Protein AF-A0A939UT73-F1 (afdb_monomer_lite)

Radius of gyration: 20.77 Å; chains: 1; bounding box: 44×55×60 Å

Foldseek 3Di:
DDKFKEWEFLDEDPDPQQVVLVCPDDLGDPEYAYEAELDDQDPVRRGHYDPCRQVSCLLSVHFYAYEYENDADPDLLVLALVVLLVSLLSSLVSCVVSVQAAQFEHEYEHEDPDDQDPVSLVSNVRSPNSNVVQLVDCVSNVSSYAAEYEYAQVSQVVVCVVPVRYAYEHPDPPDHPRDPHQKYFDAFQDWRAGDVRDIGGITMMIGPDPRNRTGHDFDQPDAWDDLVDLAWTWTAGPRNRDIDIDGFDADPVCQARPRRGDGDRRDDDDDDPDDDPDDDDDD

Structure (mmCIF, N/CA/C/O backbone):
data_AF-A0A939UT73-F1
#
_entry.id   AF-A0A939UT73-F1
#
loop_
_atom_site.group_PDB
_atom_site.id
_atom_site.type_symbol
_atom_site.label_atom_id
_atom_site.label_alt_id
_atom_site.label_comp_id
_atom_site.label_asym_id
_atom_site.label_entity_id
_atom_site.label_seq_id
_atom_site.pdbx_PDB_ins_code
_atom_site.Cartn_x
_atom_site.Cartn_y
_atom_site.Cartn_z
_atom_site.occupancy
_atom_site.B_iso_or_equiv
_atom_site.auth_seq_id
_atom_site.auth_comp_id
_atom_site.auth_asym_id
_atom_site.auth_atom_id
_atom_site.pdbx_PDB_model_num
ATOM 1 N N . MET A 1 1 ? -17.338 -12.507 -6.150 1.00 56.34 1 MET A N 1
ATOM 2 C CA . MET A 1 1 ? -17.064 -11.631 -4.989 1.00 56.34 1 MET A CA 1
ATOM 3 C C . MET A 1 1 ? -17.500 -10.226 -5.358 1.00 56.34 1 MET A C 1
ATOM 5 O O . MET A 1 1 ? -17.347 -9.871 -6.520 1.00 56.34 1 MET A O 1
ATOM 9 N N . ALA A 1 2 ? -18.105 -9.475 -4.437 1.00 67.06 2 ALA A N 1
ATOM 10 C CA . ALA A 1 2 ? -18.500 -8.096 -4.714 1.00 67.06 2 ALA A CA 1
ATOM 11 C C . ALA A 1 2 ? -17.246 -7.225 -4.874 1.00 67.06 2 ALA A C 1
ATOM 13 O O . ALA A 1 2 ? -16.343 -7.299 -4.039 1.00 67.06 2 ALA A O 1
ATOM 14 N N . THR A 1 3 ? -17.190 -6.436 -5.945 1.00 82.31 3 THR A N 1
ATOM 15 C CA . THR A 1 3 ? -16.159 -5.411 -6.127 1.00 82.31 3 THR A CA 1
ATOM 16 C C . THR A 1 3 ? -16.290 -4.380 -5.011 1.00 82.31 3 THR A C 1
ATOM 18 O O . THR A 1 3 ? -17.393 -3.907 -4.740 1.00 82.31 3 THR A O 1
ATOM 21 N N . ARG A 1 4 ? -15.177 -4.045 -4.360 1.00 88.12 4 ARG A N 1
ATOM 22 C CA . ARG A 1 4 ? -15.085 -2.909 -3.442 1.00 88.12 4 ARG A CA 1
ATOM 23 C C . ARG A 1 4 ? -14.375 -1.779 -4.157 1.00 88.12 4 ARG A C 1
ATOM 25 O O . ARG A 1 4 ? -13.327 -2.013 -4.757 1.00 88.12 4 ARG A O 1
ATOM 32 N N . THR A 1 5 ? -14.922 -0.582 -4.060 1.00 90.50 5 THR A N 1
ATOM 33 C CA . THR A 1 5 ? -14.224 0.630 -4.485 1.00 90.50 5 THR A CA 1
ATOM 34 C C . THR A 1 5 ? -13.386 1.150 -3.321 1.00 90.50 5 THR A C 1
ATOM 36 O O . THR A 1 5 ? -13.758 0.971 -2.160 1.00 90.50 5 THR A O 1
ATOM 39 N N . GLY A 1 6 ? -12.272 1.789 -3.629 1.00 92.56 6 GLY A N 1
ATOM 40 C CA . GLY A 1 6 ? -11.497 2.616 -2.722 1.00 92.56 6 GLY A CA 1
ATOM 41 C C . GLY A 1 6 ? -10.967 3.830 -3.466 1.00 92.56 6 GLY A C 1
ATOM 42 O O . GLY A 1 6 ? -11.352 4.092 -4.606 1.00 92.56 6 GLY A O 1
ATOM 43 N N . TYR A 1 7 ? -10.086 4.560 -2.806 1.00 94.31 7 TYR A N 1
ATOM 44 C CA . TYR A 1 7 ? -9.431 5.726 -3.377 1.00 94.31 7 TYR A CA 1
ATOM 45 C C . TYR A 1 7 ? -7.937 5.638 -3.128 1.00 94.31 7 TYR A C 1
ATOM 47 O O . TYR A 1 7 ? -7.558 5.117 -2.087 1.00 94.31 7 TYR A O 1
ATOM 55 N N . ASP A 1 8 ? -7.102 6.231 -3.963 1.00 93.31 8 ASP A N 1
ATOM 56 C CA . ASP A 1 8 ? -5.766 6.659 -3.559 1.00 93.31 8 ASP A CA 1
ATOM 57 C C . ASP A 1 8 ? -5.616 8.163 -3.774 1.00 93.31 8 ASP A C 1
ATOM 59 O O . ASP A 1 8 ? -6.281 8.772 -4.612 1.00 93.31 8 ASP A O 1
ATOM 63 N N . THR A 1 9 ? -4.853 8.819 -2.905 1.00 92.88 9 THR A N 1
ATOM 64 C CA . THR A 1 9 ? -4.725 10.275 -2.971 1.00 92.88 9 THR A CA 1
ATOM 65 C C . THR A 1 9 ? -3.437 10.748 -2.337 1.00 92.88 9 THR A C 1
ATOM 67 O O . THR A 1 9 ? -2.968 10.197 -1.338 1.00 92.88 9 THR A O 1
ATOM 70 N N . VAL A 1 10 ? -2.884 11.818 -2.902 1.00 90.75 10 VAL A N 1
ATOM 71 C CA . VAL A 1 10 ? -1.801 12.590 -2.288 1.00 90.75 10 VAL A CA 1
ATOM 72 C C . VAL A 1 10 ? -2.305 13.479 -1.149 1.00 90.75 10 VAL A C 1
ATOM 74 O O . VAL A 1 10 ? -1.509 13.909 -0.325 1.00 90.75 10 VAL A O 1
ATOM 77 N N . HIS A 1 11 ? -3.610 13.750 -1.073 1.00 90.94 11 HIS A N 1
ATOM 78 C CA . HIS A 1 11 ? -4.183 14.647 -0.073 1.00 90.94 11 HIS A CA 1
ATOM 79 C C . HIS A 1 11 ? -4.081 14.059 1.340 1.00 90.94 11 HIS A C 1
ATOM 81 O O . HIS A 1 11 ? -4.434 12.904 1.570 1.00 90.94 11 HIS A O 1
ATOM 87 N N . GLN A 1 12 ? -3.623 14.871 2.293 1.00 91.44 12 GLN A N 1
ATOM 88 C CA . GLN A 1 12 ? -3.522 14.500 3.705 1.00 91.44 12 GLN A CA 1
ATOM 89 C C . GLN A 1 12 ? -4.832 14.804 4.446 1.00 91.44 12 GLN A C 1
ATOM 91 O O . GLN A 1 12 ? -5.374 15.913 4.366 1.00 91.44 12 GLN A O 1
ATOM 96 N N . PHE A 1 13 ? -5.327 13.843 5.225 1.00 90.00 13 PHE A N 1
ATOM 97 C CA . PHE A 1 13 ? -6.528 14.012 6.045 1.00 90.00 13 PHE A CA 1
ATOM 98 C C . PHE A 1 13 ? -6.174 14.482 7.460 1.00 90.00 13 PHE A C 1
ATOM 100 O O . PHE A 1 13 ? -5.956 13.684 8.366 1.00 90.00 13 PHE A O 1
ATOM 107 N N . ALA A 1 14 ? -6.166 15.801 7.663 1.00 85.00 14 ALA A N 1
ATOM 108 C CA . ALA A 1 14 ? -5.929 16.415 8.973 1.00 85.00 14 ALA A CA 1
ATOM 109 C C . ALA A 1 14 ? -7.200 16.535 9.829 1.00 85.00 14 ALA A C 1
ATOM 111 O O . ALA A 1 14 ? -7.124 16.799 11.028 1.00 85.00 14 ALA A O 1
ATOM 112 N N . THR A 1 15 ? -8.385 16.402 9.223 1.00 85.50 15 THR A N 1
ATOM 113 C CA . THR A 1 15 ? -9.663 16.658 9.900 1.00 85.50 15 THR A CA 1
ATOM 114 C C . THR A 1 15 ? -10.751 15.666 9.498 1.00 85.50 15 THR A C 1
ATOM 116 O O . THR A 1 15 ? -10.815 15.213 8.353 1.00 85.50 15 THR A O 1
ATOM 119 N N . GLN A 1 16 ? -11.690 15.416 10.416 1.00 88.31 16 GLN A N 1
ATOM 120 C CA . GLN A 1 16 ? -12.887 14.614 10.141 1.00 88.31 16 GLN A CA 1
ATOM 121 C C . GLN A 1 16 ? -13.728 15.203 8.996 1.00 88.31 16 GLN A C 1
ATOM 123 O O . GLN A 1 16 ? -14.350 14.452 8.260 1.00 88.31 16 GLN A O 1
ATOM 128 N N . ASN A 1 17 ? -13.726 16.525 8.788 1.00 86.75 17 ASN A N 1
ATOM 129 C CA . ASN A 1 17 ? -14.485 17.149 7.697 1.00 86.75 17 ASN A CA 1
ATOM 130 C C . ASN A 1 17 ? -13.979 16.735 6.309 1.00 86.75 17 ASN A C 1
ATOM 132 O O . ASN A 1 17 ? -14.788 16.502 5.415 1.00 86.75 17 ASN A O 1
ATOM 136 N N . GLN A 1 18 ? -12.659 16.619 6.133 1.00 88.00 18 GLN A N 1
ATOM 137 C CA . GLN A 1 18 ? -12.074 16.143 4.876 1.00 88.00 18 GLN A CA 1
ATOM 138 C C . GLN A 1 18 ? -12.399 14.662 4.654 1.00 88.00 18 GLN A C 1
ATOM 140 O O . GLN A 1 18 ? -12.789 14.278 3.555 1.00 88.00 18 GLN A O 1
ATOM 145 N N . LEU A 1 19 ? -12.310 13.843 5.706 1.00 91.19 19 LEU A N 1
ATOM 146 C CA . LEU A 1 19 ? -12.641 12.420 5.619 1.00 91.19 19 LEU A CA 1
ATOM 147 C C . LEU A 1 19 ? -14.144 12.181 5.395 1.00 91.19 19 LEU A C 1
ATOM 149 O O . LEU A 1 19 ? -14.517 11.313 4.615 1.00 91.19 19 LEU A O 1
ATOM 153 N N . ASN A 1 20 ? -15.017 12.991 6.001 1.00 90.44 20 ASN A N 1
ATOM 154 C CA . ASN A 1 20 ? -16.464 12.943 5.779 1.00 90.44 20 ASN A CA 1
ATOM 155 C C . ASN A 1 20 ? -16.832 13.194 4.315 1.00 90.44 20 ASN A C 1
ATOM 157 O O . ASN A 1 20 ? -17.832 12.668 3.842 1.00 90.44 20 ASN A O 1
ATOM 161 N N . ALA A 1 21 ? -16.046 13.994 3.596 1.00 90.38 21 ALA A N 1
ATOM 162 C CA . ALA A 1 21 ? -16.264 14.222 2.174 1.00 90.38 21 ALA A CA 1
ATOM 163 C C . ALA A 1 21 ? -16.049 12.948 1.352 1.00 90.38 21 ALA A C 1
ATOM 165 O O . ALA A 1 21 ? -16.820 12.690 0.436 1.00 90.38 21 ALA A O 1
ATOM 166 N N . LEU A 1 22 ? -15.056 12.133 1.729 1.00 90.00 22 LEU A N 1
ATOM 167 C CA . LEU A 1 22 ? -14.889 10.794 1.171 1.00 90.00 22 LEU A CA 1
ATOM 168 C C . LEU A 1 22 ? -16.025 9.868 1.594 1.00 90.00 22 LEU A C 1
ATOM 170 O O . LEU A 1 22 ? -16.625 9.266 0.726 1.00 90.00 22 LEU A O 1
ATOM 174 N N . ILE A 1 23 ? -16.347 9.792 2.890 1.00 90.38 23 ILE A N 1
ATOM 175 C CA . ILE A 1 23 ? -17.389 8.895 3.436 1.00 90.38 23 ILE A CA 1
ATOM 176 C C . ILE A 1 23 ? -18.775 9.146 2.816 1.00 90.38 23 ILE A C 1
ATOM 178 O O . ILE A 1 23 ? -19.586 8.227 2.713 1.00 90.38 23 ILE A O 1
ATOM 182 N N . ASN A 1 24 ? -19.070 10.398 2.465 1.00 88.94 24 ASN A N 1
ATOM 183 C CA . ASN A 1 24 ? -20.338 10.792 1.857 1.00 88.94 24 ASN A CA 1
ATOM 184 C C . ASN A 1 24 ? -20.322 10.702 0.323 1.00 88.94 24 ASN A C 1
ATOM 186 O O . ASN A 1 24 ? -21.347 10.989 -0.301 1.00 88.94 24 ASN A O 1
ATOM 190 N N . ASP A 1 25 ? -19.189 10.354 -0.293 1.00 87.81 25 ASP A N 1
ATOM 191 C CA . ASP A 1 25 ? -19.133 10.137 -1.732 1.00 87.81 25 ASP A CA 1
ATOM 192 C C . ASP A 1 25 ? -19.903 8.868 -2.121 1.00 87.81 25 ASP A C 1
ATOM 194 O O . ASP A 1 25 ? -20.042 7.912 -1.363 1.00 87.81 25 ASP A O 1
ATOM 198 N N . THR A 1 26 ? -20.442 8.866 -3.336 1.00 83.12 26 THR A N 1
ATOM 199 C CA . THR A 1 26 ? -21.336 7.795 -3.803 1.00 83.12 26 THR A CA 1
ATOM 200 C C . THR A 1 26 ? -20.635 6.732 -4.645 1.00 83.12 26 THR A C 1
ATOM 202 O O . THR A 1 26 ? -21.262 5.732 -4.996 1.00 83.12 26 THR A O 1
ATOM 205 N N . HIS A 1 27 ? -19.346 6.902 -4.964 1.00 80.81 27 HIS A N 1
ATOM 206 C CA . HIS A 1 27 ? -18.604 5.949 -5.796 1.00 80.81 27 HIS A CA 1
ATOM 207 C C . HIS A 1 27 ? -18.105 4.737 -5.007 1.00 80.81 27 HIS A C 1
ATOM 209 O O . HIS A 1 27 ? -17.707 3.737 -5.614 1.00 80.81 27 HIS A O 1
ATOM 215 N N . HIS A 1 28 ? -18.151 4.788 -3.673 1.00 73.62 28 HIS A N 1
ATOM 216 C CA . HIS A 1 28 ? -17.694 3.699 -2.828 1.00 73.62 28 HIS A CA 1
ATOM 217 C C . HIS A 1 28 ? -18.811 2.840 -2.230 1.00 73.62 28 HIS A C 1
ATOM 219 O O . HIS A 1 28 ? -19.927 3.278 -1.968 1.00 73.62 28 HIS A O 1
ATOM 225 N N . SER A 1 29 ? -18.495 1.566 -1.984 1.00 70.19 29 SER A N 1
ATOM 226 C CA . SER A 1 29 ? -19.349 0.679 -1.190 1.00 70.19 29 SER A CA 1
ATOM 227 C C . SER A 1 29 ? -19.345 1.088 0.286 1.00 70.19 29 SER A C 1
ATOM 229 O O . SER A 1 29 ? -18.443 1.787 0.738 1.00 70.19 29 SER A O 1
ATOM 231 N N . SER A 1 30 ? -20.299 0.592 1.080 1.00 69.94 30 SER A N 1
ATOM 232 C CA . SER A 1 30 ? -20.371 0.861 2.531 1.00 69.94 30 SER A CA 1
ATOM 233 C C . SER A 1 30 ? -19.083 0.542 3.301 1.00 69.94 30 SER A C 1
ATOM 235 O O . SER A 1 30 ? -18.850 1.090 4.373 1.00 69.94 30 SER A O 1
ATOM 237 N N . LYS A 1 31 ? -18.235 -0.332 2.746 1.00 75.75 31 LYS A N 1
ATOM 238 C CA . LYS A 1 31 ? -16.849 -0.522 3.160 1.00 75.75 31 LYS A CA 1
ATOM 239 C C . LYS A 1 31 ? -15.913 -0.212 1.994 1.00 75.75 31 LYS A C 1
ATOM 241 O O . LYS A 1 31 ? -16.092 -0.784 0.918 1.00 75.75 31 LYS A O 1
ATOM 246 N N . PHE A 1 32 ? -14.905 0.620 2.230 1.00 89.00 32 PHE A N 1
ATOM 247 C CA . PHE A 1 32 ? -13.914 1.029 1.235 1.00 89.00 32 PHE A CA 1
ATOM 248 C C . PHE A 1 32 ? -12.516 1.161 1.854 1.00 89.00 32 PHE A C 1
ATOM 250 O O . PHE A 1 32 ? -12.339 0.948 3.058 1.00 89.00 32 PHE A O 1
ATOM 257 N N . PHE A 1 33 ? -11.523 1.456 1.016 1.00 94.56 33 PHE A N 1
ATOM 258 C CA . PHE A 1 33 ? -10.140 1.676 1.431 1.00 94.56 33 PHE A CA 1
ATOM 259 C C . PHE A 1 33 ? -9.589 3.001 0.898 1.00 94.56 33 PHE A C 1
ATOM 261 O O . PHE A 1 33 ? -10.127 3.548 -0.063 1.00 94.56 33 PHE A O 1
ATOM 268 N N . ILE A 1 34 ? -8.506 3.486 1.510 1.00 96.06 34 ILE A N 1
ATOM 269 C CA . ILE A 1 34 ? -7.746 4.648 1.051 1.00 96.06 34 ILE A CA 1
ATOM 270 C C . ILE A 1 34 ? -6.260 4.274 0.923 1.00 96.06 34 ILE A C 1
ATOM 272 O O . ILE A 1 34 ? -5.603 3.945 1.911 1.00 96.06 34 ILE A O 1
ATOM 276 N N . GLY A 1 35 ? -5.718 4.330 -0.290 1.00 96.81 35 GLY A N 1
ATOM 277 C CA . GLY A 1 35 ? -4.294 4.317 -0.584 1.00 96.81 35 GLY A CA 1
ATOM 278 C C . GLY A 1 35 ? -3.635 5.597 -0.085 1.00 96.81 35 GLY A C 1
ATOM 279 O O . GLY A 1 35 ? -4.004 6.699 -0.496 1.00 96.81 35 GLY A O 1
ATOM 280 N N . ARG A 1 36 ? -2.670 5.457 0.826 1.00 96.75 36 ARG A N 1
ATOM 281 C CA . ARG A 1 36 ? -1.935 6.580 1.415 1.00 96.75 36 ARG A CA 1
ATOM 282 C C . ARG A 1 36 ? -0.437 6.363 1.334 1.00 96.75 36 ARG A C 1
ATOM 284 O O . ARG A 1 36 ? 0.067 5.245 1.460 1.00 96.75 36 ARG A O 1
ATOM 291 N N . TYR A 1 37 ? 0.270 7.464 1.119 1.00 95.31 37 TYR A N 1
ATOM 292 C CA . TYR A 1 37 ? 1.702 7.443 0.884 1.00 95.31 37 TYR A CA 1
ATOM 293 C C . TYR A 1 37 ? 2.446 7.417 2.217 1.00 95.31 37 TYR A C 1
ATOM 295 O O . TYR A 1 37 ? 2.286 8.296 3.057 1.00 95.31 37 TYR A O 1
ATOM 303 N N . LEU A 1 38 ? 3.302 6.418 2.397 1.00 94.88 38 LEU A N 1
ATOM 304 C CA . LEU A 1 38 ? 4.198 6.321 3.544 1.00 94.88 38 LEU A CA 1
ATOM 305 C C . LEU A 1 38 ? 5.262 7.415 3.521 1.00 94.88 38 LEU A C 1
ATOM 307 O O . LEU A 1 38 ? 5.797 7.743 4.569 1.00 94.88 38 LEU A O 1
ATOM 311 N N . LYS A 1 39 ? 5.600 7.932 2.336 1.00 87.44 39 LYS A N 1
ATOM 312 C CA . LYS A 1 39 ? 6.741 8.815 2.123 1.00 87.44 39 LYS A CA 1
ATOM 313 C C . LYS A 1 39 ? 6.449 9.894 1.092 1.00 87.44 39 LYS A C 1
ATOM 315 O O . LYS A 1 39 ? 5.867 9.609 0.044 1.00 87.44 39 LYS A O 1
ATOM 320 N N . ASP A 1 40 ? 6.914 11.103 1.381 1.00 79.44 40 ASP A N 1
ATOM 321 C CA . ASP A 1 40 ? 6.882 12.229 0.457 1.00 79.44 40 ASP A CA 1
ATOM 322 C C . ASP A 1 40 ? 8.063 12.214 -0.531 1.00 79.44 40 ASP A C 1
ATOM 324 O O . ASP A 1 40 ? 9.171 11.799 -0.189 1.00 79.44 40 ASP A O 1
ATOM 328 N N . PHE A 1 41 ? 7.822 12.696 -1.752 1.00 66.06 41 PHE A N 1
ATOM 329 C CA . PHE A 1 41 ? 8.854 12.921 -2.767 1.00 66.06 41 PHE A CA 1
ATOM 330 C C . PHE A 1 41 ? 9.500 14.304 -2.618 1.00 66.06 41 PHE A C 1
ATOM 332 O O . PHE A 1 41 ? 10.720 14.427 -2.720 1.00 66.06 41 PHE A O 1
ATOM 339 N N . THR A 1 42 ? 8.700 15.345 -2.375 1.00 60.75 42 THR A N 1
ATOM 340 C CA . THR A 1 42 ? 9.147 16.746 -2.374 1.00 60.75 42 THR A CA 1
ATOM 341 C C . THR A 1 42 ? 8.285 17.572 -1.432 1.00 60.75 42 THR A C 1
ATOM 343 O O . THR A 1 42 ? 7.064 17.488 -1.521 1.00 60.75 42 THR A O 1
ATOM 346 N N . SER A 1 43 ? 8.903 18.468 -0.653 1.00 60.50 43 SER A N 1
ATOM 347 C CA . SER A 1 43 ? 8.218 19.364 0.300 1.00 60.50 43 SER A CA 1
ATOM 348 C C . SER A 1 43 ? 7.060 20.176 -0.284 1.00 60.50 43 SER A C 1
ATOM 350 O O . SER A 1 43 ? 6.198 20.638 0.460 1.00 60.50 43 SER A O 1
ATOM 352 N N . ASP A 1 44 ? 7.049 20.368 -1.602 1.00 58.12 44 ASP A N 1
ATOM 353 C CA . ASP A 1 44 ? 6.096 21.227 -2.302 1.00 58.12 44 ASP A CA 1
ATOM 354 C C . ASP A 1 44 ? 4.747 20.527 -2.557 1.00 58.12 44 ASP A C 1
ATOM 356 O O . ASP A 1 44 ? 3.745 21.189 -2.830 1.00 58.12 44 ASP A O 1
ATOM 360 N N . HIS A 1 45 ? 4.697 19.196 -2.414 1.00 63.06 45 HIS A N 1
ATOM 361 C CA . HIS A 1 45 ? 3.492 18.380 -2.579 1.00 63.06 45 HIS A CA 1
ATOM 362 C C . HIS A 1 45 ? 3.416 17.292 -1.497 1.00 63.06 45 HIS A C 1
ATOM 364 O O . HIS A 1 45 ? 3.577 16.108 -1.806 1.00 63.06 45 HIS A O 1
ATOM 370 N N . PRO A 1 46 ? 3.159 17.677 -0.232 1.00 78.00 46 PRO A N 1
ATOM 371 C CA . PRO A 1 46 ? 3.205 16.751 0.887 1.00 78.00 46 PRO A CA 1
ATOM 372 C C . PRO A 1 46 ? 2.131 15.672 0.743 1.00 78.00 46 PRO A C 1
ATOM 374 O O . PRO A 1 46 ? 0.936 15.947 0.847 1.00 78.00 46 PRO A O 1
ATOM 377 N N . LYS A 1 47 ? 2.575 14.434 0.504 1.00 88.25 47 LYS A N 1
ATOM 378 C CA . LYS A 1 47 ? 1.698 13.254 0.382 1.00 88.25 47 LYS A CA 1
ATOM 379 C C . LYS A 1 47 ? 1.822 12.249 1.523 1.00 88.25 47 LYS A C 1
ATOM 381 O O . LYS A 1 47 ? 0.909 11.442 1.711 1.00 88.25 47 LYS A O 1
ATOM 386 N N . GLU A 1 48 ? 2.931 12.309 2.267 1.00 91.56 48 GLU A N 1
ATOM 387 C CA . GLU A 1 48 ? 3.247 11.441 3.413 1.00 91.56 48 GLU A CA 1
ATOM 388 C C . GLU A 1 48 ? 2.127 11.491 4.456 1.00 91.56 48 GLU A C 1
ATOM 390 O O . GLU A 1 48 ? 1.559 12.553 4.701 1.00 91.56 48 GLU A O 1
ATOM 395 N N . LEU A 1 49 ? 1.793 10.349 5.053 1.00 92.19 49 LEU A N 1
ATOM 396 C CA . LEU A 1 49 ? 0.850 10.284 6.168 1.00 92.19 49 LEU A CA 1
ATOM 397 C C . LEU A 1 49 ? 1.269 11.247 7.291 1.00 92.19 49 LEU A C 1
ATOM 399 O O . LEU A 1 49 ? 2.427 11.253 7.717 1.00 92.19 49 LEU A O 1
ATOM 403 N N . ILE A 1 50 ? 0.330 12.035 7.808 1.00 90.00 50 ILE A N 1
ATOM 404 C CA . ILE A 1 50 ? 0.600 12.958 8.925 1.00 90.00 50 ILE A CA 1
ATOM 405 C C . ILE A 1 50 ? 0.236 12.337 10.280 1.00 90.00 50 ILE A C 1
ATOM 407 O O . ILE A 1 50 ? -0.578 11.411 10.340 1.00 90.00 50 ILE A O 1
ATOM 411 N N . PRO A 1 51 ? 0.803 12.837 11.397 1.00 87.25 51 PRO A N 1
ATOM 412 C CA . PRO A 1 51 ? 0.416 12.383 12.730 1.00 87.25 51 PRO A CA 1
ATOM 413 C C . PRO A 1 51 ? -1.103 12.465 12.947 1.00 87.25 51 PRO A C 1
ATOM 415 O O . PRO A 1 51 ? -1.710 13.504 12.691 1.00 87.25 51 PRO A O 1
ATOM 418 N N . GLY A 1 52 ? -1.714 11.381 13.430 1.00 86.88 52 GLY A N 1
ATOM 419 C CA . GLY A 1 52 ? -3.155 11.300 13.692 1.00 86.88 52 GLY A CA 1
ATOM 420 C C . GLY A 1 52 ? -4.020 10.904 12.488 1.00 86.88 52 GLY A C 1
ATOM 421 O O . GLY A 1 52 ? -5.185 10.555 12.679 1.00 86.88 52 GLY A O 1
ATOM 422 N N . GLU A 1 53 ? -3.493 10.936 11.258 1.00 93.69 53 GLU A N 1
ATOM 423 C CA . GLU A 1 53 ? -4.263 10.602 10.049 1.00 93.69 53 GLU A CA 1
ATOM 424 C C . GLU A 1 53 ? -4.665 9.122 10.019 1.00 93.69 53 GLU A C 1
ATOM 426 O O . GLU A 1 53 ? -5.805 8.780 9.704 1.00 93.69 53 GLU A O 1
ATOM 431 N N . VAL A 1 54 ? -3.744 8.234 10.394 1.00 93.50 54 VAL A N 1
ATOM 432 C CA . VAL A 1 54 ? -3.979 6.786 10.412 1.00 93.50 54 VAL A CA 1
ATOM 433 C C . VAL A 1 54 ? -5.064 6.432 11.431 1.00 93.50 54 VAL A C 1
ATOM 435 O O . VAL A 1 54 ? -5.976 5.653 11.133 1.00 93.50 54 VAL A O 1
ATOM 438 N N . GLU A 1 55 ? -4.989 7.022 12.623 1.00 89.69 55 GLU A N 1
ATOM 439 C CA . GLU A 1 55 ? -5.979 6.890 13.685 1.00 89.69 55 GLU A CA 1
ATOM 440 C C . GLU A 1 55 ? -7.344 7.391 13.224 1.00 89.69 55 GLU A C 1
ATOM 442 O O . GLU A 1 55 ? -8.341 6.694 13.411 1.00 89.69 55 GLU A O 1
ATOM 447 N N . LEU A 1 56 ? -7.383 8.564 12.587 1.00 91.25 56 LEU A N 1
ATOM 448 C CA . LEU A 1 56 ? -8.603 9.175 12.072 1.00 91.25 56 LEU A CA 1
ATOM 449 C C . LEU A 1 56 ? -9.287 8.280 11.030 1.00 91.25 56 LEU A C 1
ATOM 451 O O . LEU A 1 56 ? -10.479 7.993 11.157 1.00 91.25 56 LEU A O 1
ATOM 455 N N . ILE A 1 57 ? -8.547 7.806 10.024 1.00 93.25 57 ILE A N 1
ATOM 456 C CA . ILE A 1 57 ? -9.085 6.924 8.977 1.00 93.25 57 ILE A CA 1
ATOM 457 C C . ILE A 1 57 ? -9.592 5.614 9.600 1.00 93.25 57 ILE A C 1
ATOM 459 O O . ILE A 1 57 ? -10.727 5.195 9.356 1.00 93.25 57 ILE A O 1
ATOM 463 N N . SER A 1 58 ? -8.789 5.003 10.473 1.00 90.81 58 SER A N 1
ATOM 464 C CA . SER A 1 58 ? -9.113 3.711 11.088 1.00 90.81 58 SER A CA 1
ATOM 465 C C . SER A 1 58 ? -10.301 3.792 12.053 1.00 90.81 58 SER A C 1
ATOM 467 O O . SER A 1 58 ? -11.112 2.867 12.096 1.00 90.81 58 SER A O 1
ATOM 469 N N . ALA A 1 59 ? -10.455 4.900 12.789 1.00 86.75 59 ALA A N 1
ATOM 470 C CA . ALA A 1 59 ? -11.595 5.154 13.677 1.00 86.75 59 ALA A CA 1
ATOM 471 C C . ALA A 1 59 ? -12.940 5.193 12.936 1.00 86.75 59 ALA A C 1
ATOM 473 O O . ALA A 1 59 ? -13.978 4.911 13.530 1.00 86.75 59 ALA A O 1
ATOM 474 N N . ASN A 1 60 ? -12.917 5.481 11.633 1.00 87.00 60 ASN A N 1
ATOM 475 C CA . ASN A 1 60 ? -14.091 5.466 10.764 1.00 87.00 60 ASN A CA 1
ATOM 476 C C . ASN A 1 60 ? -14.306 4.103 10.075 1.00 87.00 60 ASN A C 1
ATOM 478 O O . ASN A 1 60 ? -15.166 3.974 9.208 1.00 87.00 60 ASN A O 1
ATOM 482 N N . GLY A 1 61 ? -13.542 3.068 10.444 1.00 86.56 61 GLY A N 1
ATOM 483 C CA . GLY A 1 61 ? -13.696 1.721 9.891 1.00 86.56 61 GLY A CA 1
ATOM 484 C C . GLY A 1 61 ? -13.237 1.580 8.436 1.00 86.56 61 GLY A C 1
ATOM 485 O O . GLY A 1 61 ? -13.572 0.584 7.788 1.00 86.56 61 GLY A O 1
ATOM 486 N N . ILE A 1 62 ? -12.445 2.532 7.941 1.00 91.19 62 ILE A N 1
ATOM 487 C CA . ILE A 1 62 ? -11.889 2.552 6.586 1.00 91.19 62 ILE A CA 1
ATOM 488 C C . ILE A 1 62 ? -10.534 1.840 6.601 1.00 91.19 62 ILE A C 1
ATOM 490 O O . ILE A 1 62 ? -9.749 2.021 7.531 1.00 91.19 62 ILE A O 1
ATOM 494 N N . ASP A 1 63 ? -10.276 0.984 5.612 1.00 93.31 63 ASP A N 1
ATOM 495 C CA . ASP A 1 63 ? -8.975 0.320 5.483 1.00 93.31 63 ASP A CA 1
ATOM 496 C C . ASP A 1 63 ? -7.965 1.266 4.797 1.00 93.31 63 ASP A C 1
ATOM 498 O O . ASP A 1 63 ? -8.306 2.008 3.883 1.00 93.31 63 ASP A O 1
ATOM 502 N N . ILE A 1 64 ? -6.704 1.224 5.202 1.00 96.56 64 ILE A N 1
ATOM 503 C CA . ILE A 1 64 ? -5.584 1.958 4.611 1.00 96.56 64 ILE A CA 1
ATOM 504 C C . ILE A 1 64 ? -4.790 0.990 3.736 1.00 96.56 64 ILE A C 1
ATOM 506 O O . ILE A 1 64 ? -4.592 -0.166 4.104 1.00 96.56 64 ILE A O 1
ATOM 510 N N . VAL A 1 65 ? -4.327 1.443 2.576 1.00 97.75 65 VAL A N 1
ATOM 511 C CA . VAL A 1 65 ? -3.375 0.711 1.732 1.00 97.75 65 VAL A CA 1
ATOM 512 C C . VAL A 1 65 ? -2.079 1.509 1.675 1.00 97.75 65 VAL A C 1
ATOM 514 O O . VAL A 1 65 ? -2.082 2.680 1.308 1.00 97.75 65 VAL A O 1
ATOM 517 N N . SER A 1 66 ? -0.964 0.887 2.049 1.00 98.12 66 SER A N 1
ATOM 518 C CA . SER A 1 66 ? 0.326 1.579 2.114 1.00 98.12 66 SER A CA 1
ATOM 519 C C . SER A 1 66 ? 0.999 1.658 0.753 1.00 98.12 66 SER A C 1
ATOM 521 O O . SER A 1 66 ? 1.334 0.627 0.165 1.00 98.12 66 SER A O 1
ATOM 523 N N . ILE A 1 67 ? 1.265 2.880 0.299 1.00 96.94 67 ILE A N 1
ATOM 524 C CA . ILE A 1 67 ? 1.987 3.173 -0.940 1.00 96.94 67 ILE A CA 1
ATOM 525 C C . ILE A 1 67 ? 3.339 3.792 -0.588 1.00 96.94 67 ILE A C 1
ATOM 527 O O . ILE A 1 67 ? 3.423 4.722 0.209 1.00 96.94 67 ILE A O 1
ATOM 531 N N . PHE A 1 68 ? 4.419 3.308 -1.188 1.00 95.31 68 PHE A N 1
ATOM 532 C CA . PHE A 1 68 ? 5.736 3.924 -1.072 1.00 95.31 68 PHE A CA 1
ATOM 533 C C . PHE A 1 68 ? 6.162 4.485 -2.426 1.00 95.31 68 PHE A C 1
ATOM 535 O O . PHE A 1 68 ? 6.334 3.736 -3.386 1.00 95.31 68 PHE A O 1
ATOM 542 N N . GLN A 1 69 ? 6.368 5.800 -2.502 1.00 88.44 69 GLN A N 1
ATOM 543 C CA . GLN A 1 69 ? 6.826 6.471 -3.717 1.00 88.44 69 GLN A CA 1
ATOM 544 C C . GLN A 1 69 ? 7.773 7.611 -3.354 1.00 88.44 69 GLN A C 1
ATOM 546 O O . GLN A 1 69 ? 7.326 8.733 -3.110 1.00 88.44 69 GLN A O 1
ATOM 551 N N . LEU A 1 70 ? 9.077 7.335 -3.354 1.00 76.69 70 LEU A N 1
ATOM 552 C CA . LEU A 1 70 ? 10.063 8.375 -3.084 1.00 76.69 70 LEU A CA 1
ATOM 553 C C . LEU A 1 70 ? 10.304 9.263 -4.299 1.00 76.69 70 LEU A C 1
ATOM 555 O O . LEU A 1 70 ? 10.595 10.416 -4.087 1.00 76.69 70 LEU A O 1
ATOM 559 N N . CYS A 1 71 ? 10.227 8.776 -5.541 1.00 68.12 71 CYS A N 1
ATOM 560 C CA . CYS A 1 71 ? 10.605 9.561 -6.721 1.00 68.12 71 CYS A CA 1
ATOM 561 C C . CYS A 1 71 ? 10.184 8.892 -8.035 1.00 68.12 71 CYS A C 1
ATOM 563 O O . CYS A 1 71 ? 10.090 7.666 -8.121 1.00 68.12 71 CYS A O 1
ATOM 565 N N . THR A 1 72 ? 10.019 9.709 -9.076 1.00 71.69 72 THR A N 1
ATOM 566 C CA . THR A 1 72 ? 9.908 9.247 -10.466 1.00 71.69 72 THR A CA 1
ATOM 567 C C . THR A 1 72 ? 11.142 9.725 -11.221 1.00 71.69 72 THR A C 1
ATOM 569 O O . THR A 1 72 ? 11.355 10.930 -11.367 1.00 71.69 72 THR A O 1
ATOM 572 N N . TYR A 1 73 ? 11.990 8.799 -11.674 1.00 73.81 73 TYR A N 1
ATOM 573 C CA . TYR A 1 73 ? 13.176 9.159 -12.447 1.00 73.81 73 TYR A CA 1
ATOM 574 C C . TYR A 1 73 ? 12.890 9.122 -13.950 1.00 73.81 73 TYR A C 1
ATOM 576 O O . TYR A 1 73 ? 12.421 8.121 -14.500 1.00 73.81 73 TYR A O 1
ATOM 584 N N . SER A 1 74 ? 13.256 10.207 -14.633 1.00 75.94 74 SER A N 1
ATOM 585 C CA . SER A 1 74 ? 13.326 10.243 -16.097 1.00 75.94 74 SER A CA 1
ATOM 586 C C . SER A 1 74 ? 14.457 9.374 -16.659 1.00 75.94 74 SER A C 1
ATOM 588 O O . SER A 1 74 ? 14.374 8.964 -17.808 1.00 75.94 74 SER A O 1
ATOM 590 N N . ASP A 1 75 ? 15.469 9.063 -15.845 1.00 83.44 75 ASP A N 1
ATOM 591 C CA . ASP A 1 75 ? 16.600 8.185 -16.162 1.00 83.44 75 ASP A CA 1
ATOM 592 C C . ASP A 1 75 ? 16.478 6.875 -15.375 1.00 83.44 75 ASP A C 1
ATOM 594 O O . ASP A 1 75 ? 16.517 6.853 -14.142 1.00 83.44 75 ASP A O 1
ATOM 598 N N . GLU A 1 76 ? 16.312 5.779 -16.101 1.00 81.94 76 GLU A N 1
ATOM 599 C CA . GLU A 1 76 ? 16.005 4.456 -15.576 1.00 81.94 76 GLU A CA 1
ATOM 600 C C . GLU A 1 76 ? 17.213 3.794 -14.925 1.00 81.94 76 GLU A C 1
ATOM 602 O O . GLU A 1 76 ? 17.054 2.946 -14.047 1.00 81.94 76 GLU A O 1
ATOM 607 N N . THR A 1 77 ? 18.424 4.221 -15.285 1.00 85.50 77 THR A N 1
ATOM 608 C CA . THR A 1 77 ? 19.663 3.691 -14.706 1.00 85.50 77 THR A CA 1
ATOM 609 C C . THR A 1 77 ? 19.791 4.017 -13.215 1.00 85.50 77 THR A C 1
ATOM 611 O O . THR A 1 77 ? 20.517 3.338 -12.488 1.00 85.50 77 THR A O 1
ATOM 614 N N . LYS A 1 78 ? 19.019 4.999 -12.726 1.00 88.19 78 LYS A N 1
ATOM 615 C CA . LYS A 1 78 ? 18.914 5.342 -11.301 1.00 88.19 78 LYS A CA 1
ATOM 616 C C . LYS A 1 78 ? 18.194 4.277 -10.477 1.00 88.19 78 LYS A C 1
ATOM 618 O O . LYS A 1 78 ? 18.413 4.208 -9.269 1.00 88.19 78 LYS A O 1
ATOM 623 N N . TYR A 1 79 ? 17.385 3.423 -11.103 1.00 90.31 79 TYR A N 1
ATOM 624 C CA . TYR A 1 79 ? 16.766 2.277 -10.439 1.00 90.31 79 TYR A CA 1
ATOM 625 C C . TYR A 1 79 ? 17.808 1.168 -10.235 1.00 90.31 79 TYR A C 1
ATOM 627 O O . TYR A 1 79 ? 17.902 0.204 -10.992 1.00 90.31 79 TYR A O 1
ATOM 635 N N . THR A 1 80 ? 18.613 1.314 -9.183 1.00 93.94 80 THR A N 1
ATOM 636 C CA . THR A 1 80 ? 19.664 0.360 -8.810 1.00 93.94 80 THR A CA 1
ATOM 637 C C . THR A 1 80 ? 19.228 -0.560 -7.671 1.00 93.94 80 THR A C 1
ATOM 639 O O . THR A 1 80 ? 18.338 -0.235 -6.884 1.00 93.94 80 THR A O 1
ATOM 642 N N . PHE A 1 81 ? 19.905 -1.701 -7.537 1.00 97.31 81 PHE A N 1
ATOM 643 C CA . PHE A 1 81 ? 19.712 -2.633 -6.423 1.00 97.31 81 PHE A CA 1
ATOM 644 C C . PHE A 1 81 ? 19.875 -1.970 -5.046 1.00 97.31 81 PHE A C 1
ATOM 646 O O . PHE A 1 81 ? 19.040 -2.151 -4.159 1.00 97.31 81 PHE A O 1
ATOM 653 N N . ASP A 1 82 ? 20.926 -1.165 -4.855 1.00 97.50 82 ASP A N 1
ATOM 654 C CA . ASP A 1 82 ? 21.160 -0.493 -3.574 1.00 97.50 82 ASP A CA 1
ATOM 655 C C . ASP A 1 82 ? 20.128 0.599 -3.290 1.00 97.50 82 ASP A C 1
ATOM 657 O O . ASP A 1 82 ? 19.715 0.748 -2.140 1.00 97.50 82 ASP A O 1
ATOM 661 N N . LEU A 1 83 ? 19.630 1.296 -4.317 1.00 94.81 83 LEU A N 1
ATOM 662 C CA . LEU A 1 83 ? 18.501 2.203 -4.132 1.00 94.81 83 LEU A CA 1
ATOM 663 C C . LEU A 1 83 ? 17.248 1.440 -3.681 1.00 94.81 83 LEU A C 1
ATOM 665 O O . LEU A 1 83 ? 16.550 1.884 -2.770 1.00 94.81 83 LEU A O 1
ATOM 669 N N . GLY A 1 84 ? 16.997 0.262 -4.261 1.00 96.69 84 GLY A N 1
ATOM 670 C CA . GLY A 1 84 ? 15.917 -0.634 -3.844 1.00 96.69 84 GLY A CA 1
ATOM 671 C C . GLY A 1 84 ? 16.017 -1.028 -2.375 1.00 96.69 84 GLY A C 1
ATOM 672 O O . GLY A 1 84 ? 15.031 -0.954 -1.641 1.00 96.69 84 GLY A O 1
ATOM 673 N N . LYS A 1 85 ? 17.225 -1.360 -1.910 1.00 98.25 85 LYS A N 1
ATOM 674 C CA . LYS A 1 85 ? 17.475 -1.657 -0.495 1.00 98.25 85 LYS A CA 1
ATOM 675 C C . LYS A 1 85 ? 17.191 -0.457 0.405 1.00 98.25 85 LYS A C 1
ATOM 677 O O . LYS A 1 85 ? 16.535 -0.609 1.433 1.00 98.25 85 LYS A O 1
ATOM 682 N N . THR A 1 86 ? 17.672 0.724 0.027 1.00 96.56 86 THR A N 1
ATOM 683 C CA . THR A 1 86 ? 17.432 1.962 0.779 1.00 96.56 86 THR A CA 1
ATOM 684 C C . THR A 1 86 ? 15.938 2.249 0.889 1.00 96.56 86 THR A C 1
ATOM 686 O O . THR A 1 86 ? 15.440 2.431 1.994 1.00 96.56 86 THR A O 1
ATOM 689 N N . HIS A 1 87 ? 15.203 2.192 -0.225 1.00 96.19 87 HIS A N 1
ATOM 690 C CA . HIS A 1 87 ? 13.760 2.445 -0.243 1.00 96.19 87 HIS A CA 1
ATOM 691 C C . HIS A 1 87 ? 12.975 1.404 0.560 1.00 96.19 87 HIS A C 1
ATOM 693 O O . HIS A 1 87 ? 12.011 1.754 1.231 1.00 96.19 87 HIS A O 1
ATOM 699 N N . ALA A 1 88 ? 13.383 0.134 0.540 1.00 97.94 88 ALA A N 1
ATOM 700 C CA . ALA A 1 88 ? 12.730 -0.889 1.350 1.00 97.94 88 ALA A CA 1
ATOM 701 C C . ALA A 1 88 ? 12.928 -0.664 2.852 1.00 97.94 88 ALA A C 1
ATOM 703 O O . ALA A 1 88 ? 11.962 -0.774 3.600 1.00 97.94 88 ALA A O 1
ATOM 704 N N . ASN A 1 89 ? 14.138 -0.308 3.297 1.00 97.50 89 ASN A N 1
ATOM 705 C CA . ASN A 1 89 ? 14.373 0.038 4.704 1.00 97.50 89 ASN A CA 1
ATOM 706 C C . ASN A 1 89 ? 13.523 1.242 5.129 1.00 97.50 89 ASN A C 1
ATOM 708 O O . ASN A 1 89 ? 12.857 1.193 6.158 1.00 97.50 89 ASN A O 1
ATOM 712 N N . ASP A 1 90 ? 13.493 2.277 4.290 1.00 96.19 90 ASP A N 1
ATOM 713 C CA . ASP A 1 90 ? 12.738 3.510 4.515 1.00 96.19 90 ASP A CA 1
ATOM 714 C C . ASP A 1 90 ? 11.222 3.248 4.617 1.00 96.19 90 ASP A C 1
ATOM 716 O O . ASP A 1 90 ? 10.534 3.781 5.493 1.00 96.19 90 ASP A O 1
ATOM 720 N N . ALA A 1 91 ? 10.707 2.371 3.750 1.00 97.50 91 ALA A N 1
ATOM 721 C CA . ALA A 1 91 ? 9.321 1.923 3.750 1.00 97.50 91 ALA A CA 1
ATOM 722 C C . ALA A 1 91 ? 8.970 1.090 4.991 1.00 97.50 91 ALA A C 1
ATOM 724 O O . ALA A 1 91 ? 7.915 1.307 5.583 1.00 97.50 91 ALA A O 1
ATOM 725 N N . ILE A 1 92 ? 9.843 0.162 5.402 1.00 97.62 92 ILE A N 1
ATOM 726 C CA . ILE A 1 92 ? 9.653 -0.663 6.606 1.00 97.62 92 ILE A CA 1
ATOM 727 C C . ILE A 1 92 ? 9.620 0.218 7.855 1.00 97.62 92 ILE A C 1
ATOM 729 O O . ILE A 1 92 ? 8.736 0.043 8.695 1.00 97.62 92 ILE A O 1
ATOM 733 N N . GLU A 1 93 ? 10.556 1.165 7.969 1.00 95.75 93 GLU A N 1
ATOM 734 C CA . GLU A 1 93 ? 10.626 2.102 9.091 1.00 95.75 93 GLU A CA 1
ATOM 735 C C . GLU A 1 93 ? 9.322 2.895 9.218 1.00 95.75 93 GLU A C 1
ATOM 737 O O . GLU A 1 93 ? 8.715 2.914 10.288 1.00 95.75 93 GLU A O 1
ATOM 742 N N . ARG A 1 94 ? 8.826 3.458 8.109 1.00 95.31 94 ARG A N 1
ATOM 743 C CA . ARG A 1 94 ? 7.553 4.196 8.076 1.00 95.31 94 ARG A CA 1
ATOM 744 C C . ARG A 1 94 ? 6.353 3.336 8.383 1.00 95.31 94 ARG A C 1
ATOM 746 O O . ARG A 1 94 ? 5.572 3.687 9.257 1.00 95.31 94 ARG A O 1
ATOM 753 N N . ALA A 1 95 ? 6.208 2.208 7.696 1.00 95.94 95 ALA A N 1
ATOM 754 C CA . ALA A 1 95 ? 5.107 1.287 7.938 1.00 95.94 95 ALA A CA 1
ATOM 755 C C . ALA A 1 95 ? 5.066 0.879 9.418 1.00 95.94 95 ALA A C 1
ATOM 757 O O . ALA A 1 95 ? 4.011 0.909 10.045 1.00 95.94 95 ALA A O 1
ATOM 758 N N . SER A 1 96 ? 6.226 0.576 10.013 1.00 92.50 96 SER A N 1
ATOM 759 C CA . SER A 1 96 ? 6.331 0.292 11.446 1.00 92.50 96 SER A CA 1
ATOM 760 C C . SER A 1 96 ? 5.991 1.500 12.321 1.00 92.50 96 SER A C 1
ATOM 762 O O . SER A 1 96 ? 5.305 1.330 13.327 1.00 92.50 96 SER A O 1
ATOM 764 N N . GLY A 1 97 ? 6.443 2.700 11.954 1.00 90.44 97 GLY A N 1
ATOM 765 C CA . GLY A 1 97 ? 6.141 3.947 12.662 1.00 90.44 97 GLY A CA 1
ATOM 766 C C . GLY A 1 97 ? 4.651 4.295 12.664 1.00 90.44 97 GLY A C 1
ATOM 767 O O . GLY A 1 97 ? 4.136 4.757 13.674 1.00 90.44 97 GLY A O 1
ATOM 768 N N . TYR A 1 98 ? 3.939 3.986 11.578 1.00 91.12 98 TYR A N 1
ATOM 769 C CA . TYR A 1 98 ? 2.482 4.114 11.470 1.00 91.12 98 TYR A CA 1
ATOM 770 C C . TYR A 1 98 ? 1.716 2.899 12.005 1.00 91.12 98 TYR A C 1
ATOM 772 O O . TYR A 1 98 ? 0.498 2.812 11.842 1.00 91.12 98 TYR A O 1
ATOM 780 N N . HIS A 1 99 ? 2.414 1.954 12.642 1.00 90.44 99 HIS A N 1
ATOM 781 C CA . HIS A 1 99 ? 1.833 0.744 13.217 1.00 90.44 99 HIS A CA 1
ATOM 782 C C . HIS A 1 99 ? 1.040 -0.100 12.210 1.00 90.44 99 HIS A C 1
ATOM 784 O O . HIS A 1 99 ? 0.041 -0.737 12.563 1.00 90.44 99 HIS A O 1
ATOM 790 N N . GLN A 1 100 ? 1.495 -0.126 10.957 1.00 93.56 100 GLN A N 1
ATOM 791 C CA . GLN A 1 100 ? 0.964 -1.034 9.957 1.00 93.56 100 GLN A CA 1
ATOM 792 C C . GLN A 1 100 ? 1.096 -2.485 10.477 1.00 93.56 100 GLN A C 1
ATOM 794 O O . GLN A 1 100 ? 2.174 -2.886 10.921 1.00 93.56 100 GLN A O 1
ATOM 799 N N . PRO A 1 101 ? 0.026 -3.299 10.449 1.00 90.75 101 PRO A N 1
ATOM 800 C CA . PRO A 1 101 ? 0.059 -4.662 10.964 1.00 90.75 101 PRO A CA 1
ATOM 801 C C . PRO A 1 101 ? 1.061 -5.561 10.236 1.00 90.75 101 PRO A C 1
ATOM 803 O O . PRO A 1 101 ? 1.279 -5.442 9.029 1.00 90.75 101 PRO A O 1
ATOM 806 N N . ASN A 1 102 ? 1.606 -6.533 10.963 1.00 90.94 102 ASN A N 1
ATOM 807 C CA . ASN A 1 102 ? 2.515 -7.537 10.418 1.00 90.94 102 ASN A CA 1
ATOM 808 C C . ASN A 1 102 ? 1.923 -8.280 9.210 1.00 90.94 102 ASN A C 1
ATOM 810 O O . ASN A 1 102 ? 0.714 -8.495 9.120 1.00 90.94 102 ASN A O 1
ATOM 814 N N . ASN A 1 103 ? 2.794 -8.765 8.323 1.00 93.81 103 ASN A N 1
ATOM 815 C CA . ASN A 1 103 ? 2.433 -9.566 7.147 1.00 93.81 103 ASN A CA 1
ATOM 816 C C . ASN A 1 103 ? 1.482 -8.875 6.150 1.00 93.81 103 ASN A C 1
ATOM 818 O O . ASN A 1 103 ? 0.827 -9.554 5.352 1.00 93.81 103 ASN A O 1
ATOM 822 N N . THR A 1 104 ? 1.417 -7.544 6.161 1.00 95.81 104 THR A N 1
ATOM 823 C CA . THR A 1 104 ? 0.673 -6.745 5.177 1.00 95.81 104 THR A CA 1
ATOM 824 C C . THR A 1 104 ? 1.619 -6.211 4.092 1.00 95.81 104 THR A C 1
ATOM 826 O O . THR A 1 104 ? 2.819 -6.065 4.340 1.00 95.81 104 THR A O 1
ATOM 829 N N . PRO A 1 105 ? 1.143 -5.977 2.859 1.00 98.19 105 PRO A N 1
ATOM 830 C CA . PRO A 1 105 ? 1.993 -5.490 1.783 1.00 98.19 105 PRO A CA 1
ATOM 831 C C . PRO A 1 105 ? 2.274 -3.989 1.886 1.00 98.19 105 PRO A C 1
ATOM 833 O O . PRO A 1 105 ? 1.479 -3.217 2.422 1.00 98.19 105 PRO A O 1
ATOM 836 N N . ILE A 1 106 ? 3.393 -3.578 1.295 1.00 98.62 106 ILE A N 1
ATOM 837 C CA . ILE A 1 106 ? 3.673 -2.185 0.940 1.00 98.62 106 ILE A CA 1
ATOM 838 C C . ILE A 1 106 ? 3.783 -2.123 -0.582 1.00 98.62 106 ILE A C 1
ATOM 840 O O . ILE A 1 106 ? 4.571 -2.864 -1.172 1.00 98.62 106 ILE A O 1
ATOM 844 N N . TYR A 1 107 ? 2.996 -1.258 -1.216 1.00 97.94 107 TYR A N 1
ATOM 845 C CA . TYR A 1 107 ? 2.986 -1.082 -2.664 1.00 97.94 107 TYR A CA 1
ATOM 846 C C . TYR A 1 107 ? 4.037 -0.055 -3.088 1.00 97.94 107 TYR A C 1
ATOM 848 O O . TYR A 1 107 ? 3.864 1.146 -2.899 1.00 97.94 107 TYR A O 1
ATOM 856 N N . PHE A 1 108 ? 5.143 -0.522 -3.664 1.00 96.00 108 PHE A N 1
ATOM 857 C CA . PHE A 1 108 ? 6.209 0.331 -4.185 1.00 96.00 108 PHE A CA 1
ATOM 858 C C . PHE A 1 108 ? 5.818 0.859 -5.565 1.00 96.00 108 PHE A C 1
ATOM 860 O O . PHE A 1 108 ? 5.678 0.084 -6.515 1.00 96.00 108 PHE A O 1
ATOM 867 N N . ALA A 1 109 ? 5.634 2.172 -5.664 1.00 91.88 109 ALA A N 1
ATOM 868 C CA . ALA A 1 109 ? 5.188 2.826 -6.881 1.00 91.88 109 ALA A CA 1
ATOM 869 C C . ALA A 1 109 ? 6.346 3.045 -7.861 1.00 91.88 109 ALA A C 1
ATOM 871 O O . ALA A 1 109 ? 7.334 3.709 -7.545 1.00 91.88 109 ALA A O 1
ATOM 872 N N . LEU A 1 110 ? 6.188 2.517 -9.072 1.00 87.69 110 LEU A N 1
ATOM 873 C CA . LEU A 1 110 ? 7.027 2.771 -10.236 1.00 87.69 110 LEU A CA 1
ATOM 874 C C . LEU A 1 110 ? 6.132 3.290 -11.357 1.00 87.69 110 LEU A C 1
ATOM 876 O O . LEU A 1 110 ? 5.648 2.541 -12.210 1.00 87.69 110 LEU A O 1
ATOM 880 N N . GLU A 1 111 ? 5.889 4.595 -11.322 1.00 73.00 111 GLU A N 1
ATOM 881 C CA . GLU A 1 111 ? 5.044 5.266 -12.294 1.00 73.00 111 GLU A CA 1
ATOM 882 C C . GLU A 1 111 ? 5.851 5.590 -13.555 1.00 73.00 111 GLU A C 1
ATOM 884 O O . GLU A 1 111 ? 6.663 6.513 -13.597 1.00 73.00 111 GLU A O 1
ATOM 889 N N . ARG A 1 112 ? 5.624 4.813 -14.612 1.00 65.62 112 ARG A N 1
ATOM 890 C CA . ARG A 1 112 ? 5.932 5.231 -15.979 1.00 65.62 112 ARG A CA 1
ATOM 891 C C . ARG A 1 112 ? 4.721 5.025 -16.853 1.00 65.62 112 ARG A C 1
ATOM 893 O O . ARG A 1 112 ? 4.127 3.959 -16.843 1.00 65.62 112 ARG A O 1
ATOM 900 N N . ALA A 1 113 ? 4.364 6.032 -17.630 1.00 52.47 113 ALA A N 1
ATOM 901 C CA . ALA A 1 113 ? 3.266 5.924 -18.569 1.00 52.47 113 ALA A CA 1
ATOM 902 C C . ALA A 1 113 ? 3.698 5.083 -19.789 1.00 52.47 113 ALA A C 1
ATOM 904 O O . ALA A 1 113 ? 4.457 5.568 -20.616 1.00 52.47 113 ALA A O 1
ATOM 905 N N . PHE A 1 114 ? 3.158 3.861 -19.877 1.00 55.62 114 PHE A N 1
ATOM 906 C CA . PHE A 1 114 ? 3.060 2.983 -21.061 1.00 55.62 114 PHE A CA 1
ATOM 907 C C . PHE A 1 114 ? 4.361 2.433 -21.677 1.00 55.62 114 PHE A C 1
ATOM 909 O O . PHE A 1 114 ? 5.418 3.046 -21.618 1.00 55.62 114 PHE A O 1
ATOM 916 N N . ASP A 1 115 ? 4.253 1.227 -22.248 1.00 61.97 115 ASP A N 1
ATOM 917 C CA . ASP A 1 115 ? 5.238 0.576 -23.128 1.00 61.97 115 ASP A CA 1
ATOM 918 C C . ASP A 1 115 ? 6.693 0.666 -22.667 1.00 61.97 115 ASP A C 1
ATOM 920 O O . ASP A 1 115 ? 7.584 1.090 -23.399 1.00 61.97 115 ASP A O 1
ATOM 924 N N . VAL A 1 116 ? 6.925 0.243 -21.423 1.00 72.31 116 VAL A N 1
ATOM 925 C CA . VAL A 1 116 ? 8.258 0.186 -20.827 1.00 72.31 116 VAL A CA 1
ATOM 926 C C . VAL A 1 116 ? 9.141 -0.758 -21.660 1.00 72.31 116 VAL A C 1
ATOM 928 O O . VAL A 1 116 ? 8.860 -1.963 -21.679 1.00 72.31 116 VAL A O 1
ATOM 931 N N . PRO A 1 117 ? 10.199 -0.256 -22.330 1.00 81.25 117 PRO A N 1
ATOM 932 C CA . PRO A 1 117 ? 11.106 -1.100 -23.099 1.00 81.25 117 PRO A CA 1
ATOM 933 C C . PRO A 1 117 ? 11.751 -2.177 -22.224 1.00 81.25 117 PRO A C 1
ATOM 935 O O . PRO A 1 117 ? 11.893 -2.010 -21.008 1.00 81.25 117 PRO A O 1
ATOM 938 N N . GLN A 1 118 ? 12.168 -3.288 -22.832 1.00 82.75 118 GLN A N 1
ATOM 939 C CA . GLN A 1 118 ? 12.719 -4.425 -22.090 1.00 82.75 118 GLN A CA 1
ATOM 940 C C . GLN A 1 118 ? 13.957 -4.038 -21.263 1.00 82.75 118 GLN A C 1
ATOM 942 O O . GLN A 1 118 ? 14.136 -4.529 -20.148 1.00 82.75 118 GLN A O 1
ATOM 947 N N . GLU A 1 119 ? 14.793 -3.132 -21.769 1.00 83.94 119 GLU A N 1
ATOM 948 C CA . GLU A 1 119 ? 15.946 -2.589 -21.053 1.00 83.94 119 GLU A CA 1
ATOM 949 C C . GLU A 1 119 ? 15.544 -1.839 -19.775 1.00 83.94 119 GLU A C 1
ATOM 951 O O . GLU A 1 119 ? 16.162 -2.025 -18.725 1.00 83.94 119 GLU A O 1
ATOM 956 N N . VAL A 1 120 ? 14.452 -1.074 -19.817 1.00 84.12 120 VAL A N 1
ATOM 957 C CA . VAL A 1 120 ? 13.928 -0.369 -18.642 1.00 84.12 120 VAL A CA 1
ATOM 958 C C . VAL A 1 120 ? 13.334 -1.355 -17.644 1.00 84.12 120 VAL A C 1
ATOM 960 O O . VAL A 1 120 ? 13.566 -1.230 -16.440 1.00 84.12 120 VAL A O 1
ATOM 963 N N . LEU A 1 121 ? 12.617 -2.375 -18.126 1.00 87.12 121 LEU A N 1
ATOM 964 C CA . LEU A 1 121 ? 12.140 -3.462 -17.274 1.00 87.12 121 LEU A CA 1
ATOM 965 C C . LEU A 1 121 ? 13.305 -4.134 -16.537 1.00 87.12 121 LEU A C 1
ATOM 967 O O . LEU A 1 121 ? 13.175 -4.443 -15.356 1.00 87.12 121 LEU A O 1
ATOM 971 N N . GLN A 1 122 ? 14.464 -4.301 -17.177 1.00 89.12 122 GLN A N 1
ATOM 972 C CA . GLN A 1 122 ? 15.638 -4.878 -16.526 1.00 89.12 122 GLN A CA 1
ATOM 973 C C . GLN A 1 122 ? 16.228 -3.964 -15.436 1.00 89.12 122 GLN A C 1
ATOM 975 O O . GLN A 1 122 ? 16.623 -4.464 -14.377 1.00 89.12 122 GLN A O 1
ATOM 980 N N . CYS A 1 123 ? 16.243 -2.642 -15.642 1.00 90.06 123 CYS A N 1
ATOM 981 C CA . CYS A 1 123 ? 16.589 -1.678 -14.590 1.00 90.06 123 CYS A CA 1
ATOM 982 C C . CYS A 1 123 ? 15.613 -1.774 -13.409 1.00 90.06 123 CYS A C 1
ATOM 984 O O . CYS A 1 123 ? 16.035 -1.900 -12.258 1.00 90.06 123 CYS A O 1
ATOM 986 N N . PHE A 1 124 ? 14.306 -1.817 -13.685 1.00 91.12 124 PHE A N 1
ATOM 987 C CA . PHE A 1 124 ? 13.294 -2.008 -12.645 1.00 91.12 124 PHE A CA 1
ATOM 988 C C . PHE A 1 124 ? 13.492 -3.326 -11.910 1.00 91.12 124 PHE A C 1
ATOM 990 O O . PHE A 1 124 ? 13.456 -3.336 -10.685 1.00 91.12 124 PHE A O 1
ATOM 997 N N . LYS A 1 125 ? 13.774 -4.422 -12.618 1.00 94.69 125 LYS A N 1
ATOM 998 C CA . LYS A 1 125 ? 14.043 -5.714 -11.989 1.00 94.69 125 LYS A CA 1
ATOM 999 C C . LYS A 1 125 ? 15.188 -5.619 -10.982 1.00 94.69 125 LYS A C 1
ATOM 1001 O O . LYS A 1 125 ? 15.038 -6.090 -9.860 1.00 94.69 125 LYS A O 1
ATOM 1006 N N . ASN A 1 126 ? 16.299 -4.983 -11.354 1.00 95.31 126 ASN A N 1
ATOM 1007 C CA . ASN A 1 126 ? 17.452 -4.820 -10.469 1.00 95.31 126 ASN A CA 1
ATOM 1008 C C . ASN A 1 126 ? 17.086 -4.056 -9.182 1.00 95.31 126 ASN A C 1
ATOM 1010 O O . ASN A 1 126 ? 17.439 -4.464 -8.078 1.00 95.31 126 ASN A O 1
ATOM 1014 N N . TYR A 1 127 ? 16.319 -2.975 -9.315 1.00 96.06 127 TYR A N 1
ATOM 1015 C CA . TYR A 1 127 ? 15.787 -2.217 -8.183 1.00 96.06 127 TYR A CA 1
ATOM 1016 C C . TYR A 1 127 ? 14.815 -3.033 -7.311 1.00 96.06 127 TYR A C 1
ATOM 1018 O O . TYR A 1 127 ? 14.948 -3.061 -6.085 1.00 96.06 127 TYR A O 1
ATOM 1026 N N . LEU A 1 128 ? 13.873 -3.751 -7.928 1.00 96.69 128 LEU A N 1
ATOM 1027 C CA . LEU A 1 128 ? 12.898 -4.595 -7.231 1.00 96.69 128 LEU A CA 1
ATOM 1028 C C . LEU A 1 128 ? 13.560 -5.786 -6.518 1.00 96.69 128 LEU A C 1
ATOM 1030 O O . LEU A 1 128 ? 13.146 -6.141 -5.413 1.00 96.69 128 LEU A O 1
ATOM 1034 N N . ASP A 1 129 ? 14.621 -6.361 -7.089 1.00 98.44 129 ASP A N 1
ATOM 1035 C CA . ASP A 1 129 ? 15.447 -7.381 -6.432 1.00 98.44 129 ASP A CA 1
ATOM 1036 C C . ASP A 1 129 ? 16.074 -6.826 -5.140 1.00 98.44 129 ASP A C 1
ATOM 1038 O O . ASP A 1 129 ? 16.098 -7.516 -4.118 1.00 98.44 129 ASP A O 1
ATOM 1042 N N . GLY A 1 130 ? 16.509 -5.562 -5.147 1.00 98.50 130 GLY A N 1
ATOM 1043 C CA . GLY A 1 130 ? 17.011 -4.863 -3.961 1.00 98.50 130 GLY A CA 1
ATOM 1044 C C . GLY A 1 130 ? 15.957 -4.709 -2.866 1.00 98.50 130 GLY A C 1
ATOM 1045 O O . GLY A 1 130 ? 16.232 -4.984 -1.695 1.00 98.50 130 GLY A O 1
ATOM 1046 N N . ILE A 1 131 ? 14.727 -4.344 -3.244 1.00 98.50 131 ILE A N 1
ATOM 1047 C CA . ILE A 1 131 ? 13.595 -4.270 -2.308 1.00 98.50 131 ILE A CA 1
ATOM 1048 C C . ILE A 1 131 ? 13.319 -5.642 -1.692 1.00 98.50 131 ILE A C 1
ATOM 1050 O O . ILE A 1 131 ? 13.268 -5.791 -0.468 1.00 98.50 131 ILE A O 1
ATOM 1054 N N . ARG A 1 132 ? 13.169 -6.669 -2.535 1.00 98.31 132 ARG A N 1
ATOM 1055 C CA . ARG A 1 132 ? 12.863 -8.030 -2.081 1.00 98.31 132 ARG A CA 1
ATOM 1056 C C . ARG A 1 132 ? 13.964 -8.610 -1.208 1.00 98.31 132 ARG A C 1
ATOM 1058 O O . ARG A 1 132 ? 13.657 -9.309 -0.244 1.00 98.31 132 ARG A O 1
ATOM 1065 N N . PHE A 1 133 ? 15.225 -8.302 -1.498 1.00 98.62 133 PHE A N 1
ATOM 1066 C CA . PHE A 1 133 ? 16.344 -8.714 -0.661 1.00 98.62 133 PHE A CA 1
ATOM 1067 C C . PHE A 1 133 ? 16.167 -8.241 0.786 1.00 98.62 133 PHE A C 1
ATOM 1069 O O . PHE A 1 133 ? 16.337 -9.043 1.702 1.00 98.62 133 PHE A O 1
ATOM 1076 N N . ILE A 1 134 ? 15.769 -6.984 1.003 1.00 98.69 134 ILE A N 1
ATOM 1077 C CA . ILE A 1 134 ? 15.491 -6.464 2.349 1.00 98.69 134 ILE A CA 1
ATOM 1078 C C . ILE A 1 134 ? 14.245 -7.112 2.946 1.00 98.69 134 ILE A C 1
ATOM 1080 O O . ILE A 1 134 ? 14.311 -7.632 4.058 1.00 98.69 134 ILE A O 1
ATOM 1084 N N . LEU A 1 135 ? 13.132 -7.146 2.204 1.00 98.38 135 LEU A N 1
ATOM 1085 C CA . LEU A 1 135 ? 11.871 -7.702 2.710 1.00 98.38 135 LEU A CA 1
ATOM 1086 C C . LEU A 1 135 ? 11.985 -9.189 3.087 1.00 98.38 135 LEU A C 1
ATOM 1088 O O . LEU A 1 135 ? 11.289 -9.638 3.994 1.00 98.38 135 LEU A O 1
ATOM 1092 N N . SER A 1 136 ? 12.881 -9.944 2.444 1.00 97.62 136 SER A N 1
ATOM 1093 C CA . SER A 1 136 ? 13.132 -11.361 2.748 1.00 97.62 136 SER A CA 1
ATOM 1094 C C . SER A 1 136 ? 13.910 -11.607 4.048 1.00 97.62 136 SER A C 1
ATOM 1096 O O . SER A 1 136 ? 13.946 -12.734 4.542 1.00 97.62 136 SER A O 1
ATOM 1098 N N . LYS A 1 137 ? 14.551 -10.577 4.614 1.00 96.44 137 LYS A N 1
ATOM 1099 C CA . LYS A 1 137 ? 15.397 -10.705 5.804 1.00 96.44 137 LYS A CA 1
ATOM 1100 C C . LYS A 1 137 ? 14.626 -10.314 7.051 1.00 96.44 137 LYS A C 1
ATOM 1102 O O . LYS A 1 137 ? 14.411 -9.134 7.295 1.00 96.44 137 LYS A O 1
ATOM 1107 N N . SER A 1 138 ? 14.310 -11.283 7.905 1.00 93.06 138 SER A N 1
ATOM 1108 C CA . SER A 1 138 ? 13.609 -11.038 9.176 1.00 93.06 138 SER A CA 1
ATOM 1109 C C . SER A 1 138 ? 14.329 -10.050 10.102 1.00 93.06 138 SER A C 1
ATOM 1111 O O . SER A 1 138 ? 13.676 -9.320 10.837 1.00 93.06 138 SER A O 1
ATOM 1113 N N . SER A 1 139 ? 15.663 -9.974 10.046 1.00 92.50 139 SER A N 1
ATOM 1114 C CA . SER A 1 139 ? 16.438 -8.993 10.817 1.00 92.50 139 SER A CA 1
ATOM 1115 C C . SER A 1 139 ? 16.253 -7.547 10.346 1.00 92.50 139 SER A C 1
ATOM 1117 O O . SER A 1 139 ? 16.533 -6.630 11.110 1.00 92.50 139 SER A O 1
ATOM 1119 N N . MET A 1 140 ? 15.810 -7.340 9.103 1.00 92.69 140 MET A N 1
ATOM 1120 C CA . MET A 1 140 ? 15.579 -6.019 8.504 1.00 92.69 140 MET A CA 1
ATOM 1121 C C . MET A 1 140 ? 14.084 -5.718 8.338 1.00 92.69 140 MET A C 1
ATOM 1123 O O . MET A 1 140 ? 13.684 -4.564 8.376 1.00 92.69 140 MET A O 1
ATOM 1127 N N . ASN A 1 141 ? 13.257 -6.755 8.201 1.00 96.88 141 ASN A N 1
ATOM 1128 C CA . ASN A 1 141 ? 11.805 -6.708 8.083 1.00 96.88 141 ASN A CA 1
ATOM 1129 C C . ASN A 1 141 ? 11.152 -7.553 9.198 1.00 96.88 141 ASN A C 1
ATOM 1131 O O . ASN A 1 141 ? 10.565 -8.604 8.917 1.00 96.88 141 ASN A O 1
ATOM 1135 N N . PRO A 1 142 ? 11.268 -7.144 10.476 1.00 91.62 142 PRO A N 1
ATOM 1136 C CA . PRO A 1 142 ? 10.792 -7.941 11.611 1.00 91.62 142 PRO A CA 1
ATOM 1137 C C . PRO A 1 142 ? 9.269 -8.133 11.622 1.00 91.62 142 PRO A C 1
ATOM 1139 O O . PRO A 1 142 ? 8.781 -9.136 12.140 1.00 91.62 142 PRO A O 1
ATOM 1142 N N . ASN A 1 143 ? 8.521 -7.215 11.002 1.00 90.38 143 ASN A N 1
ATOM 1143 C CA . ASN A 1 143 ? 7.062 -7.286 10.884 1.00 90.38 143 ASN A CA 1
ATOM 1144 C C . ASN A 1 143 ? 6.604 -8.126 9.677 1.00 90.38 143 ASN A C 1
ATOM 1146 O O . ASN A 1 143 ? 5.406 -8.340 9.492 1.00 90.38 143 ASN A O 1
ATOM 1150 N N . GLY A 1 144 ? 7.532 -8.614 8.847 1.00 96.69 144 GLY A N 1
ATOM 1151 C CA . GLY A 1 144 ? 7.218 -9.474 7.708 1.00 96.69 144 GLY A CA 1
ATOM 1152 C C . GLY A 1 144 ? 6.392 -8.784 6.621 1.00 96.69 144 GLY A C 1
ATOM 1153 O O . GLY A 1 144 ? 5.579 -9.442 5.975 1.00 96.69 144 GLY A O 1
ATOM 1154 N N . TYR A 1 145 ? 6.556 -7.470 6.417 1.00 98.44 145 TYR A N 1
ATOM 1155 C CA . TYR A 1 145 ? 5.852 -6.757 5.350 1.00 98.44 145 TYR A CA 1
ATOM 1156 C C . TYR A 1 145 ? 6.112 -7.405 3.992 1.00 98.44 145 TYR A C 1
ATOM 1158 O O . TYR A 1 145 ? 7.231 -7.827 3.686 1.00 98.44 145 TYR A O 1
ATOM 1166 N N . LYS A 1 146 ? 5.063 -7.500 3.180 1.00 98.50 146 LYS A N 1
ATOM 1167 C CA . LYS A 1 146 ? 5.103 -8.192 1.893 1.00 98.50 146 LYS A CA 1
ATOM 1168 C C . LYS A 1 146 ? 5.388 -7.219 0.755 1.00 98.50 146 LYS A C 1
ATOM 1170 O O . LYS A 1 146 ? 5.101 -6.026 0.834 1.00 98.50 146 LYS A O 1
ATOM 1175 N N . PHE A 1 147 ? 5.935 -7.750 -0.330 1.00 98.56 147 PHE A N 1
ATOM 1176 C CA . PHE A 1 147 ? 6.215 -6.963 -1.520 1.00 98.56 147 PHE A CA 1
ATOM 1177 C C . PHE A 1 147 ? 4.933 -6.694 -2.321 1.00 98.56 147 PHE A C 1
ATOM 1179 O O . PHE A 1 147 ? 4.273 -7.633 -2.777 1.00 98.56 147 PHE A O 1
ATOM 1186 N N . GLY A 1 148 ? 4.611 -5.415 -2.514 1.00 98.06 148 GLY A N 1
ATOM 1187 C CA . GLY A 1 148 ? 3.614 -4.942 -3.464 1.00 98.06 148 GLY A CA 1
ATOM 1188 C C . GLY A 1 148 ? 4.242 -4.062 -4.543 1.00 98.06 148 GLY A C 1
ATOM 1189 O O . GLY A 1 148 ? 5.161 -3.293 -4.276 1.00 98.06 148 GLY A O 1
ATOM 1190 N N . TYR A 1 149 ? 3.731 -4.151 -5.763 1.00 95.69 149 TYR A N 1
ATOM 1191 C CA . TYR A 1 149 ? 4.092 -3.293 -6.887 1.00 95.69 149 TYR A CA 1
ATOM 1192 C C . TYR A 1 149 ? 2.917 -2.386 -7.234 1.00 95.69 149 TYR A C 1
ATOM 1194 O O . TYR A 1 149 ? 1.799 -2.881 -7.368 1.00 95.69 149 TYR A O 1
ATOM 1202 N N . TYR A 1 150 ? 3.174 -1.089 -7.407 1.00 93.88 150 TYR A N 1
ATOM 1203 C CA . TYR A 1 150 ? 2.212 -0.137 -7.956 1.00 93.88 150 TYR A CA 1
ATOM 1204 C C . TYR A 1 150 ? 2.736 0.457 -9.267 1.00 93.88 150 TYR A C 1
ATOM 1206 O O . TYR A 1 150 ? 3.818 1.037 -9.306 1.00 93.88 150 TYR A O 1
ATOM 1214 N N . GLY A 1 151 ? 1.992 0.300 -10.359 1.00 90.25 151 GLY A N 1
ATOM 1215 C CA . GLY A 1 151 ? 2.344 0.889 -11.650 1.00 90.25 151 GLY A CA 1
ATOM 1216 C C . GLY A 1 151 ? 1.497 0.337 -12.797 1.00 90.25 151 GLY A C 1
ATOM 1217 O O . GLY A 1 151 ? 0.456 -0.271 -12.548 1.00 90.25 151 GLY A O 1
ATOM 1218 N N . PRO A 1 152 ? 1.906 0.530 -14.060 1.00 87.38 152 PRO A N 1
ATOM 1219 C CA . PRO A 1 152 ? 1.135 0.074 -15.213 1.00 87.38 152 PRO A CA 1
ATOM 1220 C C . PRO A 1 152 ? 0.899 -1.435 -15.231 1.00 87.38 152 PRO A C 1
ATOM 1222 O O . PRO A 1 152 ? 1.686 -2.231 -14.722 1.00 87.38 152 PRO A O 1
ATOM 1225 N N . GLY A 1 153 ? -0.153 -1.855 -15.927 1.00 87.88 153 GLY A N 1
ATOM 1226 C CA . GLY A 1 153 ? -0.488 -3.270 -16.073 1.00 87.88 153 GLY A CA 1
ATOM 1227 C C . GLY A 1 153 ? 0.540 -4.144 -16.751 1.00 87.88 153 GLY A C 1
ATOM 1228 O O . GLY A 1 153 ? 0.739 -5.281 -16.336 1.00 87.88 153 GLY A O 1
ATOM 1229 N N . TYR A 1 154 ? 1.165 -3.630 -17.810 1.00 86.94 154 TYR A N 1
ATOM 1230 C CA . TYR A 1 154 ? 2.154 -4.385 -18.570 1.00 86.94 154 TYR A CA 1
ATOM 1231 C C . TYR A 1 154 ? 3.361 -4.742 -17.696 1.00 86.94 154 TYR A C 1
ATOM 1233 O O . TYR A 1 154 ? 3.706 -5.914 -17.564 1.00 86.94 154 TYR A O 1
ATOM 1241 N N . SER A 1 155 ? 3.941 -3.754 -17.015 1.00 86.94 155 SER A N 1
ATOM 1242 C CA . SER A 1 155 ? 5.004 -3.984 -16.037 1.00 86.94 155 SER A CA 1
ATOM 1243 C C . SER A 1 155 ? 4.505 -4.793 -14.840 1.00 86.94 155 SER A C 1
ATOM 1245 O O . SER A 1 155 ? 5.215 -5.683 -14.392 1.00 86.94 155 SER A O 1
ATOM 1247 N N . GLY A 1 156 ? 3.269 -4.582 -14.374 1.00 90.56 156 GLY A N 1
ATOM 1248 C CA . GLY A 1 156 ? 2.649 -5.400 -13.327 1.00 90.56 156 GLY A CA 1
ATOM 1249 C C . GLY A 1 156 ? 2.570 -6.889 -13.684 1.00 90.56 156 GLY A C 1
ATOM 1250 O O . GLY A 1 156 ? 2.880 -7.734 -12.846 1.00 90.56 156 GLY A O 1
ATOM 1251 N N . LYS A 1 157 ? 2.242 -7.223 -14.941 1.00 91.00 157 LYS A N 1
ATOM 1252 C CA . LYS A 1 157 ? 2.275 -8.599 -15.458 1.00 91.00 157 LYS A CA 1
ATOM 1253 C C . LYS A 1 157 ? 3.682 -9.186 -15.367 1.00 91.00 157 LYS A C 1
ATOM 1255 O O . LYS A 1 157 ? 3.852 -10.265 -14.809 1.00 91.00 157 LYS A O 1
ATOM 1260 N N . VAL A 1 158 ? 4.680 -8.464 -15.872 1.00 91.88 158 VAL A N 1
ATOM 1261 C CA . VAL A 1 158 ? 6.083 -8.906 -15.861 1.00 91.88 158 VAL A CA 1
ATOM 1262 C C . VAL A 1 158 ? 6.596 -9.086 -14.425 1.00 91.88 158 VAL A C 1
ATOM 1264 O O . VAL A 1 158 ? 7.223 -10.092 -14.100 1.00 91.88 158 VAL A O 1
ATOM 1267 N N . VAL A 1 159 ? 6.269 -8.157 -13.525 1.00 93.06 159 VAL A N 1
ATOM 1268 C CA . VAL A 1 159 ? 6.613 -8.249 -12.099 1.00 93.06 159 VAL A CA 1
ATOM 1269 C C . VAL A 1 159 ? 5.965 -9.470 -11.450 1.00 93.06 159 VAL A C 1
ATOM 1271 O O . VAL A 1 159 ? 6.617 -10.155 -10.663 1.00 93.06 159 VAL A O 1
ATOM 1274 N N . LYS A 1 160 ? 4.712 -9.786 -11.796 1.00 94.62 160 LYS A N 1
ATOM 1275 C CA . LYS A 1 160 ? 4.029 -10.986 -11.302 1.00 94.62 160 LYS A CA 1
ATOM 1276 C C . LYS A 1 160 ? 4.678 -12.277 -11.810 1.00 94.62 160 LYS A C 1
ATOM 1278 O O . LYS A 1 160 ? 4.719 -13.253 -11.068 1.00 94.62 160 LYS A O 1
ATOM 1283 N N . GLU A 1 161 ? 5.209 -12.283 -13.033 1.00 95.12 161 GLU A N 1
ATOM 1284 C CA . GLU A 1 161 ? 5.976 -13.410 -13.584 1.00 95.12 161 GLU A CA 1
ATOM 1285 C C . GLU A 1 161 ? 7.318 -13.598 -12.857 1.00 95.12 161 GLU A C 1
ATOM 1287 O O . GLU A 1 161 ? 7.685 -14.727 -12.535 1.00 95.12 161 GLU A O 1
ATOM 1292 N N . TRP A 1 162 ? 8.033 -12.513 -12.533 1.00 96.00 162 TRP A N 1
ATOM 1293 C CA . TRP A 1 162 ? 9.265 -12.589 -11.734 1.00 96.00 162 TRP A CA 1
ATOM 1294 C C . TRP A 1 162 ? 9.012 -12.988 -10.282 1.00 96.00 162 TRP A C 1
ATOM 1296 O O . TRP A 1 162 ? 9.813 -13.711 -9.687 1.00 96.00 162 TRP A O 1
ATOM 1306 N N . TYR A 1 163 ? 7.913 -12.503 -9.706 1.00 97.38 163 TYR A N 1
ATOM 1307 C CA . TYR A 1 163 ? 7.590 -12.657 -8.295 1.00 97.38 163 TYR A CA 1
ATOM 1308 C C . TYR A 1 163 ? 6.120 -13.074 -8.123 1.00 97.38 163 TYR A C 1
ATOM 1310 O O . TYR A 1 163 ? 5.253 -12.226 -7.878 1.00 97.38 163 TYR A O 1
ATOM 1318 N N . PRO A 1 164 ? 5.809 -14.379 -8.221 1.00 96.75 164 PRO A N 1
ATOM 1319 C CA . PRO A 1 164 ? 4.427 -14.869 -8.188 1.00 96.75 164 PRO A CA 1
ATOM 1320 C C . PRO A 1 164 ? 3.655 -14.529 -6.904 1.00 96.75 164 PRO A C 1
ATOM 1322 O O . PRO A 1 164 ? 2.428 -14.420 -6.924 1.00 96.75 164 PRO A O 1
ATOM 1325 N N . ASP A 1 165 ? 4.361 -14.308 -5.796 1.00 96.12 165 ASP A N 1
ATOM 1326 C CA . ASP A 1 165 ? 3.827 -13.944 -4.478 1.00 96.12 165 ASP A CA 1
ATOM 1327 C C . ASP A 1 165 ? 3.542 -12.439 -4.303 1.00 96.12 165 ASP A C 1
ATOM 1329 O O . ASP A 1 165 ? 3.014 -12.032 -3.270 1.00 96.12 165 ASP A O 1
ATOM 1333 N N . SER A 1 166 ? 3.881 -11.607 -5.292 1.00 96.94 166 SER A N 1
ATOM 1334 C CA . SER A 1 166 ? 3.724 -10.150 -5.217 1.00 96.94 166 SER A CA 1
ATOM 1335 C C . SER A 1 166 ? 2.263 -9.702 -5.183 1.00 96.94 166 SER A C 1
ATOM 1337 O O . SER A 1 166 ? 1.400 -10.270 -5.859 1.00 96.94 166 SER A O 1
ATOM 1339 N N . TYR A 1 167 ? 1.996 -8.633 -4.438 1.00 98.00 167 TYR A N 1
ATOM 1340 C CA . TYR A 1 167 ? 0.746 -7.887 -4.550 1.00 98.00 167 TYR A CA 1
ATOM 1341 C C . TYR A 1 167 ? 0.861 -6.902 -5.712 1.00 98.00 167 TYR A C 1
ATOM 1343 O O . TYR A 1 167 ? 1.897 -6.261 -5.864 1.00 98.00 167 TYR A O 1
ATOM 1351 N N . ILE A 1 168 ? -0.182 -6.757 -6.527 1.00 95.62 168 ILE A N 1
ATOM 1352 C CA . ILE A 1 168 ? -0.169 -5.840 -7.671 1.00 95.62 168 ILE A CA 1
ATOM 1353 C C . ILE A 1 168 ? -1.293 -4.814 -7.534 1.00 95.62 168 ILE A C 1
ATOM 1355 O O . ILE A 1 168 ? -2.473 -5.170 -7.544 1.00 95.62 168 ILE A O 1
ATOM 1359 N N . MET A 1 169 ? -0.916 -3.544 -7.441 1.00 94.56 169 MET A N 1
ATOM 1360 C CA . MET A 1 169 ? -1.784 -2.397 -7.664 1.00 94.56 169 MET A CA 1
ATOM 1361 C C . MET A 1 169 ? -1.501 -1.866 -9.065 1.00 94.56 169 MET A C 1
ATOM 1363 O O . MET A 1 169 ? -0.364 -1.576 -9.431 1.00 94.56 169 MET A O 1
ATOM 1367 N N . ILE A 1 170 ? -2.536 -1.783 -9.881 1.00 91.88 170 ILE A N 1
ATOM 1368 C CA . ILE A 1 170 ? -2.427 -1.255 -11.230 1.00 91.88 170 ILE A CA 1
ATOM 1369 C C . ILE A 1 170 ? -2.789 0.224 -11.205 1.00 91.88 170 ILE A C 1
ATOM 1371 O O . ILE A 1 170 ? -3.923 0.551 -10.875 1.00 91.88 170 ILE A O 1
ATOM 1375 N N . GLY A 1 171 ? -1.873 1.079 -11.647 1.00 86.69 171 GLY A N 1
ATOM 1376 C CA . GLY A 1 171 ? -2.144 2.479 -11.970 1.00 86.69 171 GLY A CA 1
ATOM 1377 C C . GLY A 1 171 ? -2.482 2.673 -13.444 1.00 86.69 171 GLY A C 1
ATOM 1378 O O . GLY A 1 171 ? -2.095 1.859 -14.287 1.00 86.69 171 GLY A O 1
ATOM 1379 N N . ASN A 1 172 ? -3.167 3.777 -13.739 1.00 76.62 172 ASN A N 1
ATOM 1380 C CA . ASN A 1 172 ? -3.547 4.245 -15.068 1.00 76.62 172 ASN A CA 1
ATOM 1381 C C . ASN A 1 172 ? -4.442 3.267 -15.877 1.00 76.62 172 ASN A C 1
ATOM 1383 O O . ASN A 1 172 ? -3.975 2.256 -16.410 1.00 76.62 172 ASN A O 1
ATOM 1387 N N . PRO A 1 173 ? -5.741 3.570 -16.055 1.00 66.06 173 PRO A N 1
ATOM 1388 C CA . PRO A 1 173 ? -6.721 2.626 -16.600 1.00 66.06 173 PRO A CA 1
ATOM 1389 C C . PRO A 1 173 ? -6.621 2.373 -18.116 1.00 66.06 173 PRO A C 1
ATOM 1391 O O . PRO A 1 173 ? -7.344 1.512 -18.630 1.00 66.06 173 PRO A O 1
ATOM 1394 N N . LYS A 1 174 ? -5.778 3.099 -18.867 1.00 65.44 174 LYS A N 1
ATOM 1395 C CA . LYS A 1 174 ? -5.722 2.953 -20.333 1.00 65.44 174 LYS A CA 1
ATOM 1396 C C . LYS A 1 174 ? -5.125 1.591 -20.725 1.00 65.44 174 LYS A C 1
ATOM 1398 O O . LYS A 1 174 ? -3.982 1.293 -20.409 1.00 65.44 174 LYS A O 1
ATOM 1403 N N . TYR A 1 175 ? -5.913 0.787 -21.444 1.00 57.41 175 TYR A N 1
ATOM 1404 C CA . TYR A 1 175 ? -5.523 -0.466 -22.115 1.00 57.41 175 TYR A CA 1
ATOM 1405 C C . TYR A 1 175 ? -4.689 -1.438 -21.278 1.00 57.41 175 TYR A C 1
ATOM 1407 O O . TYR A 1 175 ? -3.522 -1.704 -21.558 1.00 57.41 175 TYR A O 1
ATOM 1415 N N . ASN A 1 176 ? -5.331 -2.036 -20.278 1.00 70.00 176 ASN A N 1
ATOM 1416 C CA . ASN A 1 176 ? -4.671 -2.988 -19.406 1.00 70.00 176 ASN A CA 1
ATOM 1417 C C . ASN A 1 176 ? -5.342 -4.374 -19.408 1.00 70.00 176 ASN A C 1
ATOM 1419 O O . ASN A 1 176 ? -6.340 -4.564 -18.703 1.00 70.00 176 ASN A O 1
ATOM 1423 N N . PRO A 1 177 ? -4.797 -5.348 -20.163 1.00 70.38 177 PRO A N 1
ATOM 1424 C CA . PRO A 1 177 ? -5.326 -6.708 -20.215 1.00 70.38 177 PRO A CA 1
ATOM 1425 C C . PRO A 1 177 ? -4.897 -7.572 -19.019 1.00 70.38 177 PRO A C 1
ATOM 1427 O O . PRO A 1 177 ? -5.293 -8.733 -18.945 1.00 70.38 177 PRO A O 1
ATOM 1430 N N . PHE A 1 178 ? -4.069 -7.065 -18.099 1.00 85.69 178 PHE A N 1
ATOM 1431 C CA . PHE A 1 178 ? -3.611 -7.848 -16.958 1.00 85.69 178 PHE A CA 1
ATOM 1432 C C . PHE A 1 178 ? -4.743 -8.031 -15.939 1.00 85.69 178 PHE A C 1
ATOM 1434 O O . PHE A 1 178 ? -5.361 -7.065 -15.490 1.00 85.69 178 PHE A O 1
ATOM 1441 N N . THR A 1 179 ? -5.021 -9.282 -15.572 1.00 88.88 179 THR A N 1
ATOM 1442 C CA . THR A 1 179 ? -6.159 -9.657 -14.715 1.00 88.88 179 THR A CA 1
ATOM 1443 C C . THR A 1 179 ? -5.758 -10.131 -13.321 1.00 88.88 179 THR A C 1
ATOM 1445 O O . THR A 1 179 ? -6.623 -10.260 -12.461 1.00 88.88 179 THR A O 1
ATOM 1448 N N . SER A 1 180 ? -4.473 -10.399 -13.071 1.00 91.19 180 SER A N 1
ATOM 1449 C CA . SER A 1 180 ? -3.987 -10.922 -11.785 1.00 91.19 180 SER A CA 1
ATOM 1450 C C . SER A 1 180 ? -3.518 -9.801 -10.856 1.00 91.19 180 SER A C 1
ATOM 1452 O O . SER A 1 180 ? -2.357 -9.758 -10.451 1.00 91.19 180 SER A O 1
ATOM 1454 N N . TRP A 1 181 ? -4.432 -8.889 -10.533 1.00 93.38 181 TRP A N 1
ATOM 1455 C CA . TRP A 1 181 ? -4.197 -7.741 -9.657 1.00 93.38 181 TRP A CA 1
ATOM 1456 C C . TRP A 1 181 ? -4.963 -7.832 -8.341 1.00 93.38 181 TRP A C 1
ATOM 1458 O O . TRP A 1 181 ? -5.997 -8.491 -8.240 1.00 93.38 181 TRP A O 1
ATOM 1468 N N . ASN A 1 182 ? -4.444 -7.139 -7.330 1.00 95.50 182 ASN A N 1
ATOM 1469 C CA . ASN A 1 182 ? -5.081 -6.957 -6.031 1.00 95.50 182 ASN A CA 1
ATOM 1470 C C . ASN A 1 182 ? -5.910 -5.671 -6.020 1.00 95.50 182 ASN A C 1
ATOM 1472 O O . ASN A 1 182 ? -7.036 -5.684 -5.528 1.00 95.50 182 ASN A O 1
ATOM 1476 N N . ILE A 1 183 ? -5.378 -4.587 -6.591 1.00 95.12 183 ILE A N 1
ATOM 1477 C CA . ILE A 1 183 ? -6.039 -3.281 -6.710 1.00 95.12 183 ILE A CA 1
ATOM 1478 C C . ILE A 1 183 ? -5.873 -2.780 -8.145 1.00 95.12 183 ILE A C 1
ATOM 1480 O O . ILE A 1 183 ? -4.843 -3.020 -8.777 1.00 95.12 183 ILE A O 1
ATOM 1484 N N . LYS A 1 184 ? -6.886 -2.104 -8.679 1.00 93.38 184 LYS A N 1
ATOM 1485 C CA . LYS A 1 184 ? -6.835 -1.497 -10.006 1.00 93.38 184 LYS A CA 1
ATOM 1486 C C . LYS A 1 184 ? -7.449 -0.107 -9.982 1.00 93.38 184 LYS A C 1
ATOM 1488 O O . LYS A 1 184 ? -8.635 0.020 -9.692 1.00 93.38 184 LYS A O 1
ATOM 1493 N N . GLN A 1 185 ? -6.676 0.879 -10.411 1.00 91.62 185 GLN A N 1
ATOM 1494 C CA . GLN A 1 185 ? -7.158 2.221 -10.678 1.00 91.62 185 GLN A CA 1
ATOM 1495 C C . GLN A 1 185 ? -8.144 2.198 -11.845 1.00 91.62 185 GLN A C 1
ATOM 1497 O O . GLN A 1 185 ? -7.857 1.684 -12.934 1.00 91.62 185 GLN A O 1
ATOM 1502 N N . GLN A 1 186 ? -9.333 2.730 -11.598 1.00 90.31 186 GLN A N 1
ATOM 1503 C CA . GLN A 1 186 ? -10.425 2.815 -12.556 1.00 90.31 186 GLN A CA 1
ATOM 1504 C C . GLN A 1 186 ? -10.524 4.211 -13.168 1.00 90.31 186 GLN A C 1
ATOM 1506 O O . GLN A 1 186 ? -10.752 4.326 -14.373 1.00 90.31 186 GLN A O 1
ATOM 1511 N N . GLN A 1 187 ? -10.356 5.255 -12.359 1.00 90.19 187 GLN A N 1
ATOM 1512 C CA . GLN A 1 187 ? -10.518 6.635 -12.803 1.00 90.19 187 GLN A CA 1
ATOM 1513 C C . GLN A 1 187 ? -9.543 7.552 -12.059 1.00 90.19 187 GLN A C 1
ATOM 1515 O O . GLN A 1 187 ? -9.673 7.672 -10.846 1.00 90.19 187 GLN A O 1
ATOM 1520 N N . PRO A 1 188 ? -8.608 8.212 -12.760 1.00 90.25 188 PRO A N 1
ATOM 1521 C CA . PRO A 1 188 ? -7.711 9.171 -12.133 1.00 90.25 188 PRO A CA 1
ATOM 1522 C C . PRO A 1 188 ? -8.369 10.547 -11.940 1.00 90.25 188 PRO A C 1
ATOM 1524 O O . PRO A 1 188 ? -9.339 10.878 -12.633 1.00 90.25 188 PRO A O 1
ATOM 1527 N N . ASP A 1 189 ? -7.795 11.359 -11.052 1.00 88.94 189 ASP A N 1
ATOM 1528 C CA . ASP A 1 189 ? -8.075 12.793 -10.869 1.00 88.94 189 ASP A CA 1
ATOM 1529 C C . ASP A 1 189 ? -9.561 13.145 -10.628 1.00 88.94 189 ASP A C 1
ATOM 1531 O O . ASP A 1 189 ? -10.071 14.186 -11.067 1.00 88.94 189 ASP A O 1
ATOM 1535 N N . PHE A 1 190 ? -10.292 12.286 -9.917 1.00 92.19 190 PHE A N 1
ATOM 1536 C CA . PHE A 1 190 ? -11.664 12.556 -9.501 1.00 92.19 190 PHE A CA 1
ATOM 1537 C C . PHE A 1 190 ? -11.712 13.596 -8.376 1.00 92.19 190 PHE A C 1
ATOM 1539 O O . PHE A 1 190 ? -10.943 13.542 -7.421 1.00 92.19 190 PHE A O 1
ATOM 1546 N N . LYS A 1 191 ? -12.640 14.553 -8.463 1.00 92.81 191 LYS A N 1
ATOM 1547 C CA . LYS A 1 191 ? -12.760 15.641 -7.482 1.00 92.81 191 LYS A CA 1
ATOM 1548 C C . LYS A 1 191 ? -13.765 15.298 -6.393 1.00 92.81 191 LYS A C 1
ATOM 1550 O O . LYS A 1 191 ? -14.951 15.147 -6.677 1.00 92.81 191 LYS A O 1
ATOM 1555 N N . ILE A 1 192 ? -13.302 15.295 -5.147 1.00 90.69 192 ILE A N 1
ATOM 1556 C CA . ILE A 1 192 ? -14.145 15.194 -3.954 1.00 90.69 192 ILE A CA 1
ATOM 1557 C C . ILE A 1 192 ? -14.315 16.587 -3.357 1.00 90.69 192 ILE A C 1
ATOM 1559 O O . ILE A 1 192 ? -13.335 17.253 -3.022 1.00 90.69 192 ILE A O 1
ATOM 1563 N N . TYR A 1 193 ? -15.564 17.029 -3.228 1.00 88.12 193 TYR A N 1
ATOM 1564 C CA . TYR A 1 193 ? -15.917 18.348 -2.705 1.00 88.12 193 TYR A CA 1
ATOM 1565 C C . TYR A 1 193 ? -16.289 18.267 -1.223 1.00 88.12 193 TYR A C 1
ATOM 1567 O O . TYR A 1 193 ? -16.964 17.333 -0.798 1.00 88.12 193 TYR A O 1
ATOM 1575 N N . TYR A 1 194 ? -15.901 19.273 -0.438 1.00 82.38 194 TYR A N 1
ATOM 1576 C CA . TYR A 1 194 ? -16.245 19.364 0.984 1.00 82.38 194 TYR A CA 1
ATOM 1577 C C . TYR A 1 194 ? -16.783 20.751 1.353 1.00 82.38 194 TYR A C 1
ATOM 1579 O O . TYR A 1 194 ? -16.560 21.736 0.648 1.00 82.38 194 TYR A O 1
ATOM 1587 N N . SER A 1 195 ? -17.536 20.820 2.456 1.00 70.81 195 SER A N 1
ATOM 1588 C CA . SER A 1 195 ? -18.483 21.901 2.794 1.00 70.81 195 SER A CA 1
ATOM 1589 C C . SER A 1 195 ? -17.904 23.320 2.899 1.00 70.81 195 SER A C 1
ATOM 1591 O O . SER A 1 195 ? -18.666 24.281 2.954 1.00 70.81 195 SER A O 1
ATOM 1593 N N . THR A 1 196 ? -16.581 23.486 2.882 1.00 72.50 196 THR A N 1
ATOM 1594 C CA . THR A 1 196 ? -15.900 24.789 2.905 1.00 72.50 196 THR A CA 1
ATOM 1595 C C . THR A 1 196 ? -15.517 25.296 1.505 1.00 72.50 196 THR A C 1
ATOM 1597 O O . THR A 1 196 ? -14.518 25.999 1.372 1.00 72.50 196 THR A O 1
ATOM 1600 N N . ASN A 1 197 ? -16.263 24.926 0.454 1.00 61.78 197 ASN A N 1
ATOM 1601 C CA . ASN A 1 197 ? -15.972 25.246 -0.959 1.00 61.78 197 ASN A CA 1
ATOM 1602 C C . ASN A 1 197 ? -14.581 24.788 -1.446 1.00 61.78 197 ASN A C 1
ATOM 1604 O O . ASN A 1 197 ? -14.018 25.364 -2.376 1.00 61.78 197 ASN A O 1
ATOM 1608 N N . GLY A 1 198 ? -14.028 23.747 -0.822 1.00 81.88 198 GLY A N 1
ATOM 1609 C CA . GLY A 1 198 ? -12.777 23.117 -1.236 1.00 81.88 198 GLY A CA 1
ATOM 1610 C C . GLY A 1 198 ? -13.024 21.831 -2.019 1.00 81.88 198 GLY A C 1
ATOM 1611 O O . GLY A 1 198 ? -14.098 21.229 -1.933 1.00 81.88 198 GLY A O 1
ATOM 1612 N N . TYR A 1 199 ? -12.011 21.398 -2.762 1.00 88.94 199 TYR A N 1
ATOM 1613 C CA . TYR A 1 199 ? -11.949 20.053 -3.319 1.00 88.94 199 TYR A CA 1
ATOM 1614 C C . TYR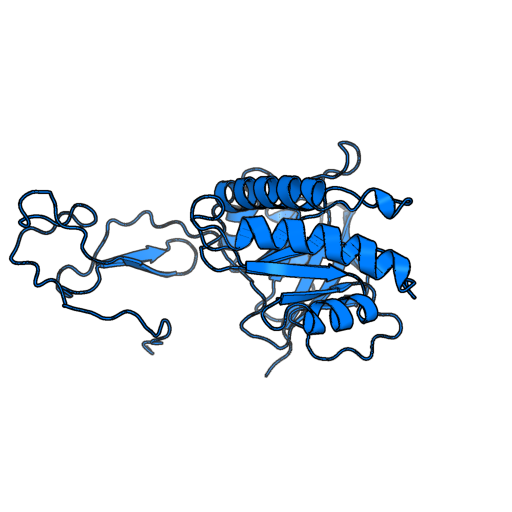 A 1 199 ? -10.541 19.487 -3.171 1.00 88.94 199 TYR A C 1
ATOM 1616 O O . TYR A 1 199 ? -9.575 20.241 -3.048 1.00 88.94 199 TYR A O 1
ATOM 1624 N N . PHE A 1 200 ? -10.434 18.167 -3.207 1.00 90.00 200 PHE A N 1
ATOM 1625 C CA . PHE A 1 200 ? -9.172 17.464 -3.407 1.00 90.00 200 PHE A CA 1
ATOM 1626 C C . PHE A 1 200 ? -9.351 16.399 -4.485 1.00 90.00 200 PHE A C 1
ATOM 1628 O O . PHE A 1 200 ? -10.470 15.942 -4.742 1.00 90.00 200 PHE A O 1
ATOM 1635 N N . ASN A 1 201 ? -8.248 16.051 -5.143 1.00 92.06 201 ASN A N 1
ATOM 1636 C CA . ASN A 1 201 ? -8.240 15.010 -6.160 1.00 92.06 201 ASN A CA 1
ATOM 1637 C C . ASN A 1 201 ? -7.983 13.652 -5.510 1.00 92.06 201 ASN A C 1
ATOM 1639 O O . ASN A 1 201 ? -7.160 13.522 -4.597 1.00 92.06 201 ASN A O 1
ATOM 1643 N N . VAL A 1 202 ? -8.681 12.649 -6.010 1.00 93.06 202 VAL A N 1
ATOM 1644 C CA . VAL A 1 202 ? -8.495 11.246 -5.673 1.00 93.06 202 VAL A CA 1
ATOM 1645 C C . VAL A 1 202 ? -8.492 10.434 -6.953 1.00 93.06 202 VAL A C 1
ATOM 1647 O O . VAL A 1 202 ? -9.198 10.761 -7.905 1.00 93.06 202 VAL A O 1
ATOM 1650 N N . ASP A 1 203 ? -7.759 9.343 -6.946 1.00 93.19 203 ASP A N 1
ATOM 1651 C CA . ASP A 1 203 ? -7.903 8.301 -7.940 1.00 93.19 203 ASP A CA 1
ATOM 1652 C C . ASP A 1 203 ? -8.899 7.277 -7.393 1.00 93.19 203 ASP A C 1
ATOM 1654 O O . ASP A 1 203 ? -8.826 6.884 -6.232 1.00 93.19 203 ASP A O 1
ATOM 1658 N N . ILE A 1 204 ? -9.889 6.886 -8.194 1.00 93.50 204 ILE A N 1
ATOM 1659 C CA . ILE A 1 204 ? -10.857 5.847 -7.835 1.00 93.50 204 ILE A CA 1
ATOM 1660 C C . ILE A 1 204 ? -10.246 4.495 -8.177 1.00 93.50 204 ILE A C 1
ATOM 1662 O O . ILE A 1 204 ? -9.960 4.210 -9.345 1.00 93.50 204 ILE A O 1
ATOM 1666 N N . ASP A 1 205 ? -10.142 3.639 -7.171 1.00 94.00 205 ASP A N 1
ATOM 1667 C CA . ASP A 1 205 ? -9.611 2.288 -7.265 1.00 94.00 205 ASP A CA 1
ATOM 1668 C C . ASP A 1 205 ? -10.684 1.235 -7.029 1.00 94.00 205 ASP A C 1
ATOM 1670 O O . ASP A 1 205 ? -11.672 1.454 -6.333 1.00 94.00 205 ASP A O 1
ATOM 1674 N N . ILE A 1 206 ? -10.449 0.029 -7.534 1.00 93.19 206 ILE A N 1
ATOM 1675 C CA . ILE A 1 206 ? -11.274 -1.139 -7.241 1.00 93.19 206 ILE A CA 1
ATOM 1676 C C . ILE A 1 206 ? -10.438 -2.329 -6.786 1.00 93.19 206 ILE A C 1
ATOM 1678 O O . ILE A 1 206 ? -9.313 -2.551 -7.234 1.00 93.19 206 ILE A O 1
ATOM 1682 N N . THR A 1 207 ? -11.034 -3.162 -5.938 1.00 92.62 207 THR A N 1
ATOM 1683 C CA . THR A 1 207 ? -10.535 -4.495 -5.605 1.00 92.62 207 THR A CA 1
ATOM 1684 C C . THR A 1 207 ? -11.647 -5.534 -5.694 1.00 92.62 207 THR A C 1
ATOM 1686 O O . THR A 1 207 ? -12.806 -5.276 -5.371 1.00 92.62 207 THR A O 1
ATOM 1689 N N . THR A 1 208 ? -11.290 -6.737 -6.134 1.00 87.81 208 THR A N 1
ATOM 1690 C CA . THR A 1 208 ? -12.159 -7.923 -6.066 1.00 87.81 208 THR A CA 1
ATOM 1691 C C . THR A 1 208 ? -11.645 -8.962 -5.067 1.00 87.81 208 THR A C 1
ATOM 1693 O O . THR A 1 208 ? -12.306 -9.975 -4.836 1.00 87.81 208 THR A O 1
ATOM 1696 N N . SER A 1 209 ? -10.479 -8.703 -4.465 1.00 85.56 209 SER A N 1
ATOM 1697 C CA . SER A 1 209 ? -9.826 -9.565 -3.485 1.00 85.56 209 SER A CA 1
ATOM 1698 C C . SER A 1 209 ? -10.187 -9.122 -2.069 1.00 85.56 209 SER A C 1
ATOM 1700 O O . SER A 1 209 ? -10.390 -7.940 -1.805 1.00 85.56 209 SER A O 1
ATOM 1702 N N . LEU A 1 210 ? -10.237 -10.068 -1.131 1.00 85.88 210 LEU A N 1
ATOM 1703 C CA . LEU A 1 210 ? -10.220 -9.753 0.302 1.00 85.88 210 LEU A CA 1
ATOM 1704 C C . LEU A 1 210 ? -8.790 -9.535 0.819 1.00 85.88 210 LEU A C 1
ATOM 1706 O O . LEU A 1 210 ? -8.599 -8.846 1.815 1.00 85.88 210 LEU A O 1
ATOM 1710 N N . ASP A 1 211 ? -7.798 -10.073 0.110 1.00 91.06 211 ASP A N 1
ATOM 1711 C CA . ASP A 1 211 ? -6.369 -9.937 0.386 1.00 91.06 211 ASP A CA 1
ATOM 1712 C C . ASP A 1 211 ? -5.759 -8.895 -0.565 1.00 91.06 211 ASP A C 1
ATOM 1714 O O . ASP A 1 211 ? -5.051 -9.210 -1.523 1.00 91.06 211 ASP A O 1
ATOM 1718 N N . TYR A 1 212 ? -6.126 -7.629 -0.366 1.00 93.75 212 TYR A N 1
ATOM 1719 C CA . TYR A 1 212 ? -5.552 -6.484 -1.088 1.00 93.75 212 TYR A CA 1
ATOM 1720 C C . TYR A 1 212 ? -4.575 -5.677 -0.232 1.00 93.75 212 TYR A C 1
ATOM 1722 O O . TYR A 1 212 ? -4.030 -4.676 -0.690 1.00 93.75 212 TYR A O 1
ATOM 1730 N N . GLY A 1 213 ? -4.335 -6.110 1.006 1.00 94.62 213 GLY A N 1
ATOM 1731 C CA . GLY A 1 213 ? -3.430 -5.425 1.920 1.00 94.62 213 GLY A CA 1
ATOM 1732 C C . GLY A 1 213 ? -4.021 -4.234 2.660 1.00 94.62 213 GLY A C 1
ATOM 1733 O O . GLY A 1 213 ? -3.261 -3.482 3.261 1.00 94.62 213 GLY A O 1
ATOM 1734 N N . GLY A 1 214 ? -5.346 -4.069 2.631 1.00 94.06 214 GLY A N 1
ATOM 1735 C CA . GLY A 1 214 ? -6.037 -3.106 3.478 1.00 94.06 214 GLY A CA 1
ATOM 1736 C C . GLY A 1 214 ? -5.786 -3.392 4.958 1.00 94.06 214 GLY A C 1
ATOM 1737 O O . GLY A 1 214 ? -5.959 -4.526 5.413 1.00 94.06 214 GLY A O 1
ATOM 1738 N N . TRP A 1 215 ? -5.391 -2.370 5.705 1.00 92.62 215 TRP A N 1
ATOM 1739 C CA . TRP A 1 215 ? -5.114 -2.463 7.130 1.00 92.62 215 TRP A CA 1
ATOM 1740 C C . TRP A 1 215 ? -5.770 -1.335 7.913 1.00 92.62 215 TRP A C 1
ATOM 1742 O O . TRP A 1 215 ? -6.150 -0.310 7.370 1.00 92.62 215 TRP A O 1
ATOM 1752 N N . GLN A 1 216 ? -5.911 -1.526 9.215 1.00 90.38 216 GLN A N 1
ATOM 1753 C CA . GLN A 1 216 ? -6.386 -0.497 10.128 1.00 90.38 216 GLN A CA 1
ATOM 1754 C C . GLN A 1 216 ? -5.393 -0.382 11.261 1.00 90.38 216 GLN A C 1
ATOM 1756 O O . GLN A 1 216 ? -4.796 -1.377 11.680 1.00 90.38 216 GLN A O 1
ATOM 1761 N N . TYR A 1 217 ? -5.228 0.825 11.774 1.00 85.50 217 TYR A N 1
ATOM 1762 C CA . TYR A 1 217 ? -4.555 0.998 13.038 1.00 85.50 217 TYR A CA 1
ATOM 1763 C C . TYR A 1 217 ? -5.352 0.314 14.140 1.00 85.50 217 TYR A C 1
ATOM 1765 O O . TYR A 1 217 ? -6.570 0.476 14.270 1.00 85.50 217 TYR A O 1
ATOM 1773 N N . HIS A 1 218 ? -4.638 -0.469 14.940 1.00 73.69 218 HIS A N 1
ATOM 1774 C CA . HIS A 1 218 ? -5.217 -1.184 16.053 1.00 73.69 218 HIS A CA 1
ATOM 1775 C C . HIS A 1 218 ? -4.689 -0.627 17.368 1.00 73.69 218 HIS A C 1
ATOM 1777 O O . HIS A 1 218 ? -3.524 -0.809 17.711 1.00 73.69 218 HIS A O 1
ATOM 1783 N N . GLN A 1 219 ? -5.576 -0.024 18.157 1.00 70.38 219 GLN A N 1
ATOM 1784 C CA . GLN A 1 219 ? -5.300 0.213 19.570 1.00 70.38 219 GLN A CA 1
ATOM 1785 C C . GLN A 1 219 ? -5.845 -0.926 20.401 1.00 70.38 219 GLN A C 1
ATOM 1787 O O . GLN A 1 219 ? -7.022 -1.259 20.298 1.00 70.38 219 GLN A O 1
ATOM 1792 N N . PHE A 1 220 ? -5.007 -1.487 21.262 1.00 71.88 220 PHE A N 1
ATOM 1793 C CA . PHE A 1 220 ? -5.401 -2.496 22.236 1.00 71.88 220 PHE A CA 1
ATOM 1794 C C . PHE A 1 220 ? -5.203 -1.946 23.653 1.00 71.88 220 PHE A C 1
ATOM 1796 O O . PHE A 1 220 ? -4.273 -2.361 24.345 1.00 71.88 220 PHE A O 1
ATOM 1803 N N . PRO A 1 221 ? -6.043 -0.988 24.090 1.00 72.25 221 PRO A N 1
ATOM 1804 C CA . PRO A 1 221 ? -5.896 -0.358 25.403 1.00 72.25 221 PRO A CA 1
ATOM 1805 C C . PRO A 1 221 ? -6.219 -1.329 26.543 1.00 72.25 221 PRO A C 1
ATOM 1807 O O . PRO A 1 221 ? -5.785 -1.138 27.675 1.00 72.25 221 PRO A O 1
ATOM 1810 N N . ASN A 1 222 ? -6.978 -2.385 26.244 1.00 75.88 222 ASN A N 1
ATOM 1811 C CA . ASN A 1 222 ? -7.323 -3.406 27.213 1.00 75.88 222 ASN A CA 1
ATOM 1812 C C . ASN A 1 222 ? -6.124 -4.312 27.484 1.00 75.88 222 ASN A C 1
ATOM 1814 O O . ASN A 1 222 ? -5.443 -4.768 26.559 1.00 75.88 222 ASN A O 1
ATOM 1818 N N . SER A 1 223 ? -5.925 -4.638 28.760 1.00 76.25 223 SER A N 1
ATOM 1819 C CA . SER A 1 223 ? -5.006 -5.698 29.154 1.00 76.25 223 SER A CA 1
ATOM 1820 C C . SER A 1 223 ? -5.373 -7.009 28.462 1.00 76.25 223 SER A C 1
ATOM 1822 O O . SER A 1 223 ? -6.533 -7.283 28.141 1.00 76.25 223 SER A O 1
ATOM 1824 N N . TRP A 1 224 ? -4.362 -7.841 28.249 1.00 77.25 224 TRP A N 1
ATOM 1825 C CA . TRP A 1 224 ? -4.556 -9.198 27.774 1.00 77.25 224 TRP A CA 1
ATOM 1826 C C . TRP A 1 224 ? -5.553 -9.960 28.653 1.00 77.25 224 TRP A C 1
ATOM 1828 O O . TRP A 1 224 ? -5.472 -9.928 29.880 1.00 77.25 224 TRP A O 1
ATOM 1838 N N . SER A 1 225 ? -6.493 -10.637 27.999 1.00 70.44 225 SER A N 1
ATOM 1839 C CA . SER A 1 225 ? -7.632 -11.333 28.599 1.00 70.44 225 SER A CA 1
ATOM 1840 C C . SER A 1 225 ? -7.707 -12.786 28.106 1.00 70.44 225 SER A C 1
ATOM 1842 O O . SER A 1 225 ? -6.923 -13.196 27.242 1.00 70.44 225 SER A O 1
ATOM 1844 N N . ASN A 1 226 ? -8.683 -13.552 28.613 1.00 64.31 226 ASN A N 1
ATOM 1845 C CA . ASN A 1 226 ? -8.937 -14.952 28.237 1.00 64.31 226 ASN A CA 1
ATOM 1846 C C . ASN A 1 226 ? -7.849 -15.933 28.741 1.00 64.31 226 ASN A C 1
ATOM 1848 O O . ASN A 1 226 ? -7.330 -16.762 27.996 1.00 64.31 226 ASN A O 1
ATOM 1852 N N . TYR A 1 227 ? -7.520 -15.835 30.038 1.00 59.47 227 TYR A N 1
ATOM 1853 C CA . TYR A 1 227 ? -6.501 -16.635 30.753 1.00 59.47 227 TYR A CA 1
ATOM 1854 C C . TYR A 1 227 ? -6.745 -18.155 30.763 1.00 59.47 227 TYR A C 1
ATOM 1856 O O . TYR A 1 227 ? -5.890 -18.933 31.170 1.00 59.47 227 TYR A O 1
ATOM 1864 N N . ASN A 1 228 ? -7.937 -18.571 30.359 1.00 54.34 228 ASN A N 1
ATOM 1865 C CA . ASN A 1 228 ? -8.446 -19.935 30.345 1.00 54.34 228 ASN A CA 1
ATOM 1866 C C . ASN A 1 228 ? -8.094 -20.710 29.061 1.00 54.34 228 ASN A C 1
ATOM 1868 O O . ASN A 1 228 ? -8.353 -21.909 28.996 1.00 54.34 228 ASN A O 1
ATOM 1872 N N . ASN A 1 229 ? -7.467 -20.070 28.067 1.00 64.81 229 ASN A N 1
ATOM 1873 C CA . ASN A 1 229 ? -6.846 -20.763 26.943 1.00 64.81 229 ASN A CA 1
ATOM 1874 C C . ASN A 1 229 ? -5.321 -20.777 27.125 1.00 64.81 229 ASN A C 1
ATOM 1876 O O . ASN A 1 229 ? -4.643 -19.782 26.873 1.00 64.81 229 ASN A O 1
ATOM 1880 N N . ALA A 1 230 ? -4.773 -21.927 27.528 1.00 55.22 230 ALA A N 1
ATOM 1881 C CA . ALA A 1 230 ? -3.334 -22.101 27.743 1.00 55.22 230 ALA A CA 1
ATOM 1882 C C . ALA A 1 230 ? -2.479 -21.868 26.477 1.00 55.22 230 ALA A C 1
ATOM 1884 O O . ALA A 1 230 ? -1.258 -21.745 26.580 1.00 55.22 230 ALA A O 1
ATOM 1885 N N . TYR A 1 231 ? -3.108 -21.800 25.298 1.00 58.72 231 TYR A N 1
ATOM 1886 C 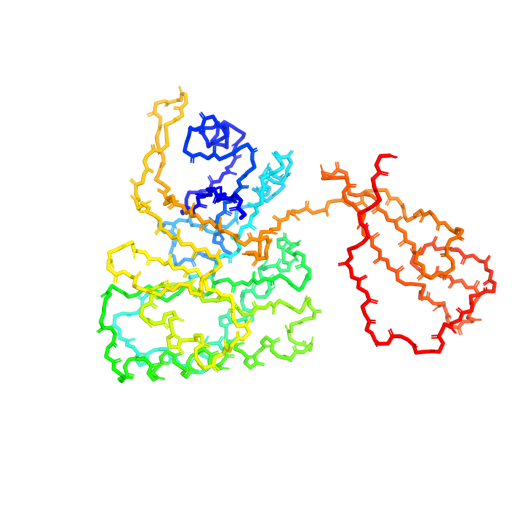CA . TYR A 1 231 ? -2.446 -21.692 24.004 1.00 58.72 231 TYR A CA 1
ATOM 1887 C C . TYR A 1 231 ? -2.383 -20.261 23.460 1.00 58.72 231 TYR A C 1
ATOM 1889 O O . TYR A 1 231 ? -1.482 -19.976 22.674 1.00 58.72 231 TYR A O 1
ATOM 1897 N N . LYS A 1 232 ? -3.311 -19.364 23.825 1.00 66.88 232 LYS A N 1
ATOM 1898 C CA . LYS A 1 232 ? -3.385 -17.997 23.276 1.00 66.88 232 LYS A CA 1
ATOM 1899 C C . LYS A 1 232 ? -4.089 -17.058 24.252 1.00 66.88 232 LYS A C 1
ATOM 1901 O O . LYS A 1 232 ? -5.227 -17.311 24.634 1.00 66.88 232 LYS A O 1
ATOM 1906 N N . HIS A 1 233 ? -3.460 -15.932 24.567 1.00 75.38 233 HIS A N 1
ATOM 1907 C CA . HIS A 1 233 ? -4.145 -14.818 25.218 1.00 75.38 233 HIS A CA 1
ATOM 1908 C C . HIS A 1 233 ? -4.603 -13.826 24.146 1.00 75.38 233 HIS A C 1
ATOM 1910 O O . HIS A 1 233 ? -3.981 -13.734 23.083 1.00 75.38 233 HIS A O 1
ATOM 1916 N N . ARG A 1 234 ? -5.716 -13.125 24.399 1.00 79.19 234 ARG A N 1
ATOM 1917 C CA . ARG A 1 234 ? -6.289 -12.180 23.432 1.00 79.19 234 ARG A CA 1
ATOM 1918 C C . ARG A 1 234 ? -6.585 -10.824 24.046 1.00 79.19 234 ARG A C 1
ATOM 1920 O O . ARG A 1 234 ? -6.996 -10.737 25.204 1.00 79.19 234 ARG A O 1
ATOM 1927 N N . ARG A 1 235 ? -6.442 -9.762 23.264 1.00 75.38 235 ARG A N 1
ATOM 1928 C CA . ARG A 1 235 ? -6.919 -8.421 23.627 1.00 75.38 235 ARG A CA 1
ATOM 1929 C C . ARG A 1 235 ? -7.706 -7.831 22.474 1.00 75.38 235 ARG A C 1
ATOM 1931 O O . ARG A 1 235 ? -7.405 -8.089 21.312 1.00 75.38 235 ARG A O 1
ATOM 1938 N N . LYS A 1 236 ? -8.768 -7.104 22.809 1.00 78.88 236 LYS A N 1
ATOM 1939 C CA . LYS A 1 236 ? -9.704 -6.553 21.829 1.00 78.88 236 LYS A CA 1
ATOM 1940 C C . LYS A 1 236 ? -9.259 -5.158 21.422 1.00 78.88 236 LYS A C 1
ATOM 1942 O O . LYS A 1 236 ? -8.983 -4.329 22.290 1.00 78.88 236 LYS A O 1
ATOM 1947 N N . CYS A 1 237 ? -9.212 -4.919 20.120 1.00 73.31 237 CYS A N 1
ATOM 1948 C CA . CYS A 1 237 ? -8.941 -3.613 19.563 1.00 73.31 237 CYS A CA 1
ATOM 1949 C C . CYS A 1 237 ? -10.095 -2.671 19.920 1.00 73.31 237 CYS A C 1
ATOM 1951 O O . CYS A 1 237 ? -11.251 -2.997 19.645 1.00 73.31 237 CYS A O 1
ATOM 1953 N N . SER A 1 238 ? -9.801 -1.517 20.515 1.00 75.94 238 SER A N 1
ATOM 1954 C CA . SER A 1 238 ? -10.812 -0.499 20.826 1.00 75.94 238 SER A CA 1
ATOM 1955 C C . SER A 1 238 ? -11.380 0.179 19.584 1.00 75.94 238 SER A C 1
ATOM 1957 O O . SER A 1 238 ? -12.466 0.736 19.662 1.00 75.94 238 SER A O 1
ATOM 1959 N N . ILE A 1 239 ? -10.669 0.116 18.456 1.00 65.81 239 ILE A N 1
ATOM 1960 C CA . ILE A 1 239 ? 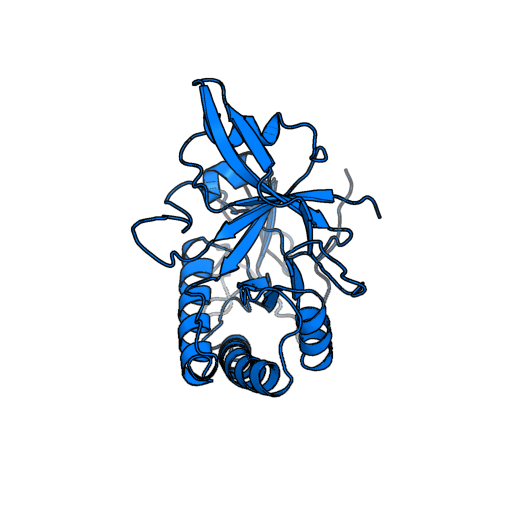-11.071 0.761 17.204 1.00 65.81 239 ILE A CA 1
ATOM 1961 C C . ILE A 1 239 ? -12.015 -0.144 16.405 1.00 65.81 239 ILE A C 1
ATOM 1963 O O . ILE A 1 239 ? -13.163 0.207 16.169 1.00 65.81 239 ILE A O 1
ATOM 1967 N N . CYS A 1 240 ? -11.563 -1.337 16.013 1.00 66.75 240 CYS A N 1
ATOM 1968 C CA . CYS A 1 240 ? -12.323 -2.205 15.100 1.00 66.75 240 CYS A CA 1
ATOM 1969 C C . CYS A 1 240 ? -12.947 -3.438 15.769 1.00 66.75 240 CYS A C 1
ATOM 1971 O O . CYS A 1 240 ? -13.548 -4.274 15.097 1.00 66.75 240 CYS A O 1
ATOM 1973 N N . GLY A 1 241 ? -12.743 -3.629 17.075 1.00 72.06 241 GLY A N 1
ATOM 1974 C CA . GLY A 1 241 ? -13.255 -4.788 17.805 1.00 72.06 241 GLY A CA 1
ATOM 1975 C C . GLY A 1 241 ? -12.583 -6.129 17.480 1.00 72.06 241 GLY A C 1
ATOM 1976 O O . GLY A 1 241 ? -12.947 -7.131 18.096 1.00 72.06 241 GLY A O 1
ATOM 1977 N N . ARG A 1 242 ? -11.600 -6.173 16.568 1.00 71.62 242 ARG A N 1
ATOM 1978 C CA . ARG A 1 242 ? -10.817 -7.386 16.274 1.00 71.62 242 ARG A CA 1
ATOM 1979 C C . ARG A 1 242 ? -9.923 -7.772 17.449 1.00 71.62 242 ARG A C 1
ATOM 1981 O O . ARG A 1 242 ? -9.521 -6.918 18.235 1.00 71.62 242 ARG A O 1
ATOM 1988 N N . TYR A 1 243 ? -9.589 -9.053 17.555 1.00 75.75 243 TYR A N 1
ATOM 1989 C C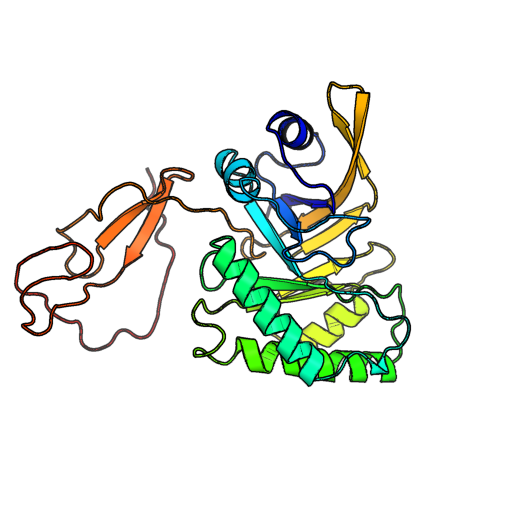A . TYR A 1 243 ? -8.696 -9.558 18.593 1.00 75.75 243 TYR A CA 1
ATOM 1990 C C . TYR A 1 243 ? -7.268 -9.707 18.073 1.00 75.75 243 TYR A C 1
ATOM 1992 O O . TYR A 1 243 ? -7.047 -10.276 17.008 1.00 75.75 243 TYR A O 1
ATOM 2000 N N . GLU A 1 244 ? -6.301 -9.235 18.854 1.00 71.94 244 GLU A N 1
ATOM 2001 C CA . GLU A 1 244 ? -4.913 -9.678 18.739 1.00 71.94 244 GLU A CA 1
ATOM 2002 C C . GLU A 1 244 ? -4.723 -10.929 19.587 1.00 71.94 244 GLU A C 1
ATOM 2004 O O . GLU A 1 244 ? -5.290 -11.025 20.679 1.00 71.94 244 GLU A O 1
ATOM 2009 N N . TYR A 1 245 ? -3.910 -11.862 19.092 1.00 75.62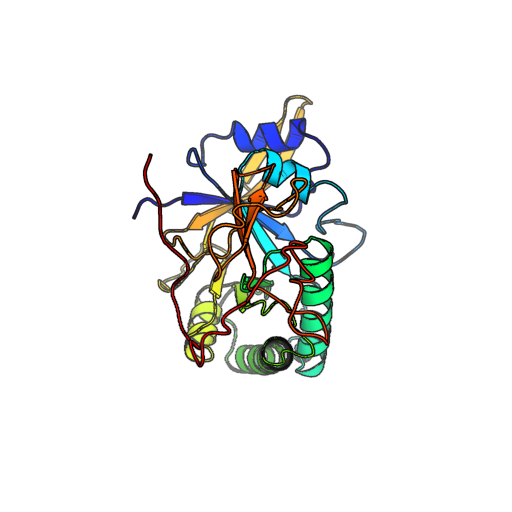 245 TYR A N 1
ATOM 2010 C CA . TYR A 1 245 ? -3.561 -13.096 19.781 1.00 75.62 245 TYR A CA 1
ATOM 2011 C C . TYR A 1 245 ? -2.052 -13.198 19.919 1.00 75.62 245 TYR A C 1
ATOM 2013 O O . TYR A 1 245 ? -1.323 -12.979 18.954 1.00 75.62 245 TYR A O 1
ATOM 2021 N N . GLN A 1 246 ? -1.588 -13.616 21.090 1.00 69.94 246 GLN A N 1
ATOM 2022 C CA . GLN A 1 246 ? -0.180 -13.921 21.296 1.00 69.94 246 GLN A CA 1
ATOM 2023 C C . GLN A 1 246 ? -0.028 -15.212 22.108 1.00 69.94 246 GLN A C 1
ATOM 2025 O O . GLN A 1 246 ? -0.889 -15.591 22.909 1.00 69.94 246 GLN A O 1
ATOM 2030 N N . TYR A 1 247 ? 1.055 -15.941 21.844 1.00 72.25 247 TYR A N 1
ATOM 2031 C CA . TYR A 1 247 ? 1.404 -17.155 22.580 1.00 72.25 247 TYR A CA 1
ATOM 2032 C C . TYR A 1 247 ? 1.990 -16.809 23.946 1.00 72.25 247 TYR A C 1
ATOM 2034 O O . TYR A 1 247 ? 2.568 -15.739 24.135 1.00 72.25 247 TYR A O 1
ATOM 2042 N N . HIS A 1 248 ? 1.870 -17.724 24.907 1.00 68.94 248 HIS A N 1
ATOM 2043 C CA . HIS A 1 248 ? 2.560 -17.566 26.181 1.00 68.94 248 HIS A CA 1
ATOM 2044 C C . HIS A 1 248 ? 4.078 -17.543 25.983 1.00 68.94 248 HIS A C 1
ATOM 2046 O O . HIS A 1 248 ? 4.654 -18.474 25.424 1.00 68.94 248 HIS A O 1
ATOM 2052 N N . VAL A 1 249 ? 4.713 -16.488 26.494 1.00 72.00 249 VAL A N 1
ATOM 2053 C CA . VAL A 1 249 ? 6.168 -16.405 26.635 1.00 72.00 249 VAL A CA 1
ATOM 2054 C C . VAL A 1 249 ? 6.479 -16.593 28.119 1.00 72.00 249 VAL A C 1
ATOM 2056 O O . VAL A 1 249 ? 6.194 -15.690 28.910 1.00 72.00 249 VAL A O 1
ATOM 2059 N N . PRO A 1 250 ? 6.970 -17.767 28.545 1.00 70.38 250 PRO A N 1
ATOM 2060 C CA . PRO A 1 250 ? 7.315 -17.984 29.941 1.00 70.38 250 PRO A CA 1
ATOM 2061 C C . PRO A 1 250 ? 8.522 -17.126 30.350 1.00 70.38 250 PRO A C 1
ATOM 2063 O O . PRO A 1 250 ? 9.406 -16.835 29.545 1.00 70.38 250 PRO A O 1
ATOM 2066 N N . ASN A 1 251 ? 8.573 -16.726 31.620 1.00 73.25 251 ASN A N 1
ATOM 2067 C CA . ASN A 1 251 ? 9.780 -16.169 32.226 1.00 73.25 251 ASN A CA 1
ATOM 2068 C C . ASN A 1 251 ? 10.889 -17.236 32.324 1.00 73.25 251 ASN A C 1
ATOM 2070 O O . ASN A 1 251 ? 10.649 -18.420 32.093 1.00 73.25 251 ASN A O 1
ATOM 2074 N N . ALA A 1 252 ? 12.101 -16.830 32.715 1.00 74.06 252 ALA A N 1
ATOM 2075 C CA . ALA A 1 252 ? 13.258 -17.730 32.804 1.00 74.06 252 ALA A CA 1
ATOM 2076 C C . ALA A 1 252 ? 13.032 -18.961 33.709 1.00 74.06 252 ALA A C 1
ATOM 2078 O O . ALA A 1 252 ? 13.710 -19.970 33.555 1.00 74.06 252 ALA A O 1
ATOM 2079 N N . GLN A 1 253 ? 12.080 -18.885 34.643 1.00 75.88 253 GLN A N 1
ATOM 2080 C CA . GLN A 1 253 ? 11.723 -19.958 35.571 1.00 75.88 253 GLN A CA 1
ATOM 2081 C C . GLN A 1 253 ? 10.533 -20.815 35.103 1.00 75.88 253 GLN A C 1
ATOM 2083 O O . GLN A 1 253 ? 10.137 -21.720 35.826 1.00 75.88 253 GLN A O 1
ATOM 2088 N N . GLY A 1 254 ? 9.923 -20.528 33.947 1.00 70.38 254 GLY A N 1
ATOM 2089 C CA . GLY A 1 254 ? 8.791 -21.299 33.413 1.00 70.38 254 GLY A CA 1
ATOM 2090 C C . GLY A 1 254 ? 7.439 -21.072 34.105 1.00 70.38 254 GLY A C 1
ATOM 2091 O O . GLY A 1 254 ? 6.441 -21.650 33.688 1.00 70.38 254 GLY A O 1
ATOM 2092 N N . ASN A 1 255 ? 7.379 -20.222 35.133 1.00 71.00 255 ASN A N 1
ATOM 2093 C CA . ASN A 1 255 ? 6.246 -20.154 36.067 1.00 71.00 255 ASN A CA 1
ATOM 2094 C C . ASN A 1 255 ? 5.258 -19.018 35.780 1.00 71.00 255 ASN A C 1
ATOM 2096 O O . ASN A 1 255 ? 4.177 -18.975 36.368 1.00 71.00 255 ASN A O 1
ATOM 2100 N N . ARG A 1 256 ? 5.634 -18.058 34.928 1.00 73.25 256 ARG A N 1
ATOM 2101 C CA . ARG A 1 256 ? 4.808 -16.887 34.618 1.00 73.25 256 ARG A CA 1
ATOM 2102 C C . ARG A 1 256 ? 4.874 -16.541 33.142 1.00 73.25 256 ARG A C 1
ATOM 2104 O O . ARG A 1 256 ? 5.967 -16.436 32.598 1.00 73.25 256 ARG A O 1
ATOM 2111 N N . CYS A 1 257 ? 3.729 -16.270 32.521 1.00 74.19 257 CYS A N 1
ATOM 2112 C CA . CYS A 1 257 ? 3.691 -15.644 31.203 1.00 74.19 257 CYS A CA 1
ATOM 2113 C C . CYS A 1 257 ? 4.064 -14.158 31.327 1.00 74.19 257 CYS A C 1
ATOM 2115 O O . CYS A 1 257 ? 3.382 -13.402 32.020 1.00 74.19 257 CYS A O 1
ATOM 2117 N N . THR A 1 258 ? 5.122 -13.719 30.649 1.00 72.19 258 THR A N 1
ATOM 2118 C CA . THR A 1 258 ? 5.581 -12.319 30.677 1.00 72.19 258 THR A CA 1
ATOM 2119 C C . THR A 1 258 ? 4.655 -11.370 29.923 1.00 72.19 258 THR A C 1
ATOM 2121 O O . THR A 1 258 ? 4.692 -10.171 30.176 1.00 72.19 258 THR A O 1
ATOM 2124 N N . VAL A 1 259 ? 3.793 -11.893 29.046 1.00 67.38 259 VAL A N 1
ATOM 2125 C CA . VAL A 1 259 ? 2.886 -11.077 28.231 1.00 67.38 259 VAL A CA 1
ATOM 2126 C C . VAL A 1 259 ? 1.556 -10.798 28.940 1.00 67.38 259 VAL A C 1
ATOM 2128 O O . VAL A 1 259 ? 1.111 -9.655 28.991 1.00 67.38 259 VAL A O 1
ATOM 2131 N N . CYS A 1 260 ? 0.926 -11.822 29.529 1.00 69.00 260 CYS A N 1
ATOM 2132 C CA . CYS A 1 260 ? -0.380 -11.688 30.194 1.00 69.00 260 CYS A CA 1
ATOM 2133 C C . CYS A 1 260 ? -0.313 -11.728 31.729 1.00 69.00 260 CYS A C 1
ATOM 2135 O O . CYS A 1 260 ? -1.320 -11.504 32.395 1.00 69.00 260 CYS A O 1
ATOM 2137 N N . GLY A 1 261 ? 0.851 -12.032 32.309 1.00 70.31 261 GLY A N 1
ATOM 2138 C CA . GLY A 1 261 ? 1.048 -12.103 33.755 1.00 70.31 261 GLY A CA 1
ATOM 2139 C C . GLY A 1 261 ? 0.528 -13.374 34.435 1.00 70.31 261 GLY A C 1
ATOM 2140 O O . GLY A 1 261 ? 0.718 -13.483 35.644 1.00 70.31 261 GLY A O 1
ATOM 2141 N N . TYR A 1 262 ? -0.072 -14.320 33.699 1.00 71.56 262 TYR A N 1
ATOM 2142 C CA . TYR A 1 262 ? -0.605 -15.583 34.230 1.00 71.56 262 TYR A CA 1
ATOM 2143 C C . TYR A 1 262 ? 0.466 -16.415 34.948 1.00 71.56 262 TYR A C 1
ATOM 2145 O O . TYR A 1 262 ? 1.578 -16.552 34.435 1.00 71.56 262 TYR A O 1
ATOM 2153 N N . VAL A 1 263 ? 0.109 -16.990 36.102 1.00 68.31 263 VAL A N 1
ATOM 2154 C CA . VAL A 1 263 ? 0.965 -17.850 36.933 1.00 68.31 263 VAL A CA 1
ATOM 2155 C C . VAL A 1 263 ? 0.324 -19.237 37.026 1.00 68.31 263 VAL A C 1
ATOM 2157 O O . VAL A 1 263 ? -0.775 -19.372 37.561 1.00 68.31 263 VAL A O 1
ATOM 2160 N N . GLY A 1 264 ? 0.993 -20.259 36.487 1.00 67.69 264 GLY A N 1
ATOM 2161 C CA . GLY A 1 264 ? 0.502 -21.641 36.437 1.00 67.69 264 GLY A CA 1
ATOM 2162 C C . GLY A 1 264 ? 1.353 -22.531 35.525 1.00 67.69 264 GLY A C 1
ATOM 2163 O O . GLY A 1 264 ? 2.261 -22.043 34.855 1.00 67.69 264 GLY A O 1
ATOM 2164 N N . ASN A 1 265 ? 1.061 -23.836 35.486 1.00 61.06 265 ASN A N 1
ATOM 2165 C CA . ASN A 1 265 ? 1.769 -24.788 34.621 1.00 61.06 265 ASN A CA 1
ATOM 2166 C C . ASN A 1 265 ? 1.452 -24.501 33.143 1.00 61.06 265 ASN A C 1
ATOM 2168 O O . ASN A 1 265 ? 0.378 -24.849 32.652 1.00 61.06 265 ASN A O 1
ATOM 2172 N N . ILE A 1 266 ? 2.381 -23.866 32.426 1.00 56.78 266 ILE A N 1
ATOM 2173 C CA . ILE A 1 266 ? 2.260 -23.621 30.986 1.00 56.78 266 ILE A CA 1
ATOM 2174 C C . ILE A 1 266 ? 2.790 -24.857 30.252 1.00 56.78 266 ILE A C 1
ATOM 2176 O O . ILE A 1 266 ? 3.996 -25.090 30.197 1.00 56.78 266 ILE A O 1
ATOM 2180 N N . VAL A 1 267 ? 1.892 -25.663 29.681 1.00 54.12 267 VAL A N 1
ATOM 2181 C CA . VAL A 1 267 ? 2.284 -26.777 28.806 1.00 54.12 267 VAL A CA 1
ATOM 2182 C C . VAL A 1 267 ? 2.700 -26.196 27.457 1.00 54.12 267 VAL A C 1
ATOM 2184 O O . VAL A 1 267 ? 1.858 -25.751 26.679 1.00 54.12 267 VAL A O 1
ATOM 2187 N N . VAL A 1 268 ? 4.004 -26.180 27.183 1.00 49.44 268 VAL A N 1
ATOM 2188 C CA . VAL A 1 268 ? 4.543 -25.790 25.874 1.00 49.44 268 VAL A CA 1
ATOM 2189 C C . VAL A 1 268 ? 4.141 -26.866 24.858 1.00 49.44 268 VAL A C 1
ATOM 2191 O O . VAL A 1 268 ? 4.544 -28.020 25.026 1.00 49.44 268 VAL A O 1
ATOM 2194 N N . PRO A 1 269 ? 3.357 -26.560 23.808 1.00 47.03 269 PRO A N 1
ATOM 2195 C CA . PRO A 1 269 ? 3.093 -27.539 22.770 1.00 47.03 269 PRO A CA 1
ATOM 2196 C C . PRO A 1 269 ? 4.373 -27.737 21.969 1.00 47.03 269 PRO A C 1
ATOM 2198 O O . PRO A 1 269 ? 4.911 -26.804 21.369 1.00 47.03 269 PRO A O 1
ATOM 2201 N N . VAL A 1 270 ? 4.849 -28.974 21.948 1.00 44.88 270 VAL A N 1
ATOM 2202 C CA . VAL A 1 270 ? 5.916 -29.400 21.054 1.00 44.88 270 VAL A CA 1
ATOM 2203 C C . VAL A 1 270 ? 5.347 -29.337 19.631 1.00 44.88 270 VAL A C 1
ATOM 2205 O O . VAL A 1 270 ? 4.465 -30.114 19.284 1.00 44.88 270 VAL A O 1
ATOM 2208 N N . ASN A 1 271 ? 5.824 -28.382 18.832 1.00 46.62 271 ASN A N 1
ATOM 2209 C CA . ASN A 1 271 ? 5.580 -28.240 17.391 1.00 46.62 271 ASN A CA 1
ATOM 2210 C C . ASN A 1 271 ? 4.125 -27.994 16.928 1.00 46.62 271 ASN A C 1
ATOM 2212 O O . ASN A 1 271 ? 3.375 -28.920 16.637 1.00 46.62 271 ASN A O 1
ATOM 2216 N N . LYS A 1 272 ? 3.792 -26.727 16.646 1.00 39.94 272 LYS A N 1
ATOM 2217 C CA . LYS A 1 272 ? 2.961 -26.373 15.477 1.00 39.94 272 LYS A CA 1
ATOM 2218 C C . LYS A 1 272 ? 3.544 -25.152 14.770 1.00 39.94 272 LYS A C 1
ATOM 2220 O O . LYS A 1 272 ? 3.147 -24.016 15.004 1.00 39.94 272 LYS A O 1
ATOM 2225 N N . ILE A 1 273 ? 4.495 -25.415 13.880 1.00 41.34 273 ILE A N 1
ATOM 2226 C CA . ILE A 1 273 ? 4.745 -24.555 12.724 1.00 41.34 273 ILE A CA 1
ATOM 2227 C C . ILE A 1 273 ? 3.579 -24.838 11.756 1.00 41.34 273 ILE A C 1
ATOM 2229 O O . ILE A 1 273 ? 3.522 -25.928 11.198 1.00 41.34 273 ILE A O 1
ATOM 2233 N N . GLY A 1 274 ? 2.626 -23.905 11.612 1.00 39.09 274 GLY A N 1
ATOM 2234 C CA . GLY A 1 274 ? 1.620 -23.919 10.529 1.00 39.09 274 GLY A CA 1
ATOM 2235 C C . GLY A 1 274 ? 0.127 -23.890 10.925 1.00 39.09 274 GLY A C 1
ATOM 2236 O O . GLY A 1 274 ? -0.447 -24.934 11.212 1.00 39.09 274 GLY A O 1
ATOM 2237 N N . GLY A 1 275 ? -0.484 -22.694 10.829 1.00 31.83 275 GLY A N 1
ATOM 2238 C CA . GLY A 1 275 ? -1.879 -22.393 10.405 1.00 31.83 275 GLY A CA 1
ATOM 2239 C C . GLY A 1 275 ? -3.092 -22.762 11.297 1.00 31.83 275 GLY A C 1
ATOM 2240 O O . GLY A 1 275 ? -2.962 -23.599 12.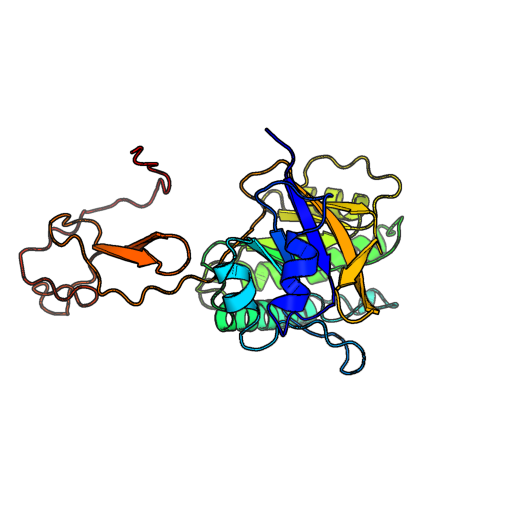190 1.00 31.83 275 GLY A O 1
ATOM 2241 N N . PRO A 1 276 ? -4.304 -22.198 11.043 1.00 38.81 276 PRO A N 1
ATOM 2242 C CA . PRO A 1 276 ? -4.667 -20.994 10.278 1.00 38.81 276 PRO A CA 1
ATOM 2243 C C . PRO A 1 276 ? -5.070 -19.808 11.191 1.00 38.81 276 PRO A C 1
ATOM 2245 O O . PRO A 1 276 ? -5.492 -19.984 12.336 1.00 38.81 276 PRO A O 1
ATOM 2248 N N . ALA A 1 277 ? -4.938 -18.586 10.672 1.00 42.75 277 ALA A N 1
ATOM 2249 C CA . ALA A 1 277 ? -5.664 -17.417 11.160 1.00 42.75 277 ALA A CA 1
ATOM 2250 C C . ALA A 1 277 ? -6.918 -17.303 10.293 1.00 42.75 277 ALA A C 1
ATOM 2252 O O . ALA A 1 277 ? -6.784 -16.984 9.121 1.00 42.75 277 ALA A O 1
ATOM 2253 N N . ASP A 1 278 ? -8.058 -17.725 10.836 1.00 40.91 278 ASP A N 1
ATOM 2254 C CA . ASP A 1 278 ? -9.423 -17.312 10.480 1.00 40.91 278 ASP A CA 1
ATOM 2255 C C . ASP A 1 278 ? -10.385 -18.345 11.074 1.00 40.91 278 ASP A C 1
ATOM 2257 O O . ASP A 1 278 ? -10.856 -19.261 10.406 1.00 40.91 278 ASP A O 1
ATOM 2261 N N . GLU A 1 279 ? -10.673 -18.207 12.366 1.00 35.88 279 GLU A N 1
ATOM 2262 C CA . GLU A 1 279 ? -11.936 -18.700 12.907 1.00 35.88 279 GLU A CA 1
ATOM 2263 C C . GLU A 1 279 ? -12.815 -17.472 13.129 1.00 35.88 279 GLU A C 1
ATOM 2265 O O . GLU A 1 279 ? -12.607 -16.662 14.033 1.00 35.88 279 GLU A O 1
ATOM 2270 N N . THR A 1 280 ? -13.758 -17.300 12.208 1.00 34.34 280 THR A N 1
ATOM 2271 C CA . THR A 1 280 ? -14.922 -16.441 12.380 1.00 34.34 280 THR A CA 1
ATOM 2272 C C . THR A 1 280 ? -15.837 -17.124 13.392 1.00 34.34 280 THR A C 1
ATOM 2274 O O . THR A 1 280 ? -16.576 -18.043 13.052 1.00 34.34 280 THR A O 1
ATOM 2277 N N . GLU A 1 281 ? -15.789 -16.703 14.655 1.00 33.59 281 GLU A N 1
ATOM 2278 C CA . GLU A 1 281 ? -16.863 -17.037 15.592 1.00 33.59 281 GLU A CA 1
ATOM 2279 C C . GLU A 1 281 ? -18.049 -16.110 15.298 1.00 33.59 281 GLU A C 1
ATOM 2281 O O . GLU A 1 281 ? -18.023 -14.908 15.571 1.00 33.59 281 GLU A O 1
ATOM 2286 N N . ASN A 1 282 ? -19.055 -16.691 14.643 1.00 29.41 282 ASN A N 1
ATOM 2287 C CA . ASN A 1 282 ? -20.386 -16.127 14.482 1.00 29.41 282 ASN A CA 1
ATOM 2288 C C . ASN A 1 282 ? -21.036 -15.877 15.851 1.00 29.41 282 ASN A C 1
ATOM 2290 O O . ASN A 1 282 ? -20.993 -16.761 16.702 1.00 29.41 282 ASN A O 1
ATOM 2294 N N . SER A 1 283 ? -21.687 -14.708 15.945 1.00 32.66 283 SER A N 1
ATOM 2295 C CA . SER A 1 283 ? -22.800 -14.318 16.839 1.00 32.66 283 SER A CA 1
ATOM 2296 C C . SER A 1 283 ? -22.685 -14.633 18.329 1.00 32.66 283 SER A C 1
ATOM 2298 O O . SER A 1 283 ? -22.891 -15.809 18.698 1.00 32.66 283 SER A O 1
#

Secondary structure (DSSP, 8-state):
-PPEEEEE-S----SHHHHHHHHT-SSS-SS-EEEEESS-S-TTS--BPPTTHHHHHHHTTPEEEEEE-----SSGGG--HHHHHHHHHHHHHHHHHTTPPTT-EEEEE----S---HHHHHHHHHHHHHHHHHHT-TTT-TT-PEEEEEE-HHHHHHHHHH-TT-EEEEP--TT------SEEEEEEEEEEEETTTEEEEEEEEEE--S-S--B------SPPB-TT-TT-EEEE-TTT-PEEEE---B-TTSSBBTTT--BS-----S-------------

Sequence (283 aa):
MATRTGYDTVHQFATQNQLNALINDTHHSSKFFIGRYLKDFTSDHPKELIPGEVELISANGIDIVSIFQLCTYSDETKYTFDLGKTHANDAIERASGYHQPNNTPIYFALERAFDVPQEVLQCFKNYLDGIRFILSKSSMNPNGYKFGYYGPGYSGKVVKEWYPDSYIMIGNPKYNPFTSWNIKQQQPDFKIYYSTNGYFNVDIDITTSLDYGGWQYHQFPNSWSNYNNAYKHRRKCSICGRYEYQYHVPNAQGNRCTVCGYVGNIVVPVNKIGGPADETENS

pLDDT: mean 82.35, std 15.68, range [29.41, 98.69]